Protein AF-A0A4P7LJE9-F1 (afdb_monomer_lite)

Secondary structure (DSSP, 8-state):
-PPPPPPPPPPHHHHHHHHHHHHHHH-SSEEEEEEES---TT-----EEEEE-SHHHHHHHHHHHHHHSPTT--EEEEEEEEPP-S--EEEEEEEETTTEEEEEEEESS-HHHHGGG-EEEESS--HHHHHHHHHHHHHT--SSSTT---HHHHHHHHHHHHHHHHHHHHHHHHHTTS---------SS-------------

InterPro domains:
  IPR013815 ATP-grasp fold, subdomain 1 [G3DSA:3.30.1490.20] (18-82)

pLDDT: mean 77.59, std 20.76, range [30.38, 96.81]

Radius of gyration: 21.97 Å; chains: 1; bounding box: 71×52×49 Å

Sequence (202 aa):
MTPTPPLAGMRPKAIHEMATLIAHALGAPALLKLLSTVDTFELPVRRTLVHLHGEVQLREQLGDVFNNMPAGTKINGIVGSRLPTEHGRLLGTMLIPCLGPVVMLGEGRDIDSQIASIALHPCPIDGDAAMRLARSALDGSTAGPPGTVTPGDLEAMSDTLTALSRLAAVEAGLASKVPSIRFGTGNLFPKLESTSHADRDA

Organism: NCBI:txid96344

Structure (mmCIF, N/CA/C/O backbone):
data_AF-A0A4P7LJE9-F1
#
_entry.id   AF-A0A4P7LJE9-F1
#
loop_
_atom_site.group_PDB
_atom_site.id
_atom_site.type_symbol
_atom_site.label_atom_id
_atom_site.label_alt_id
_atom_site.label_comp_id
_atom_site.label_asym_id
_atom_site.label_entity_id
_atom_site.label_seq_id
_atom_site.pdbx_PDB_ins_code
_atom_site.Cartn_x
_atom_site.Cartn_y
_atom_site.Cartn_z
_atom_site.occupancy
_atom_site.B_iso_or_equiv
_atom_site.auth_seq_id
_atom_site.auth_comp_id
_atom_site.auth_asym_id
_atom_site.auth_atom_id
_atom_site.pdbx_PDB_model_num
ATOM 1 N N . MET A 1 1 ? -27.423 25.136 -9.358 1.00 43.00 1 MET A N 1
ATOM 2 C CA . MET A 1 1 ? -26.681 24.112 -8.595 1.00 43.00 1 MET A CA 1
ATOM 3 C C . MET A 1 1 ? -27.348 23.977 -7.245 1.00 43.00 1 MET A C 1
ATOM 5 O O . MET A 1 1 ? -27.314 24.920 -6.468 1.00 43.00 1 MET A O 1
ATOM 9 N N . THR A 1 2 ? -28.032 22.867 -6.997 1.00 31.48 2 THR A N 1
ATOM 10 C CA . THR A 1 2 ? -28.489 22.514 -5.650 1.00 31.48 2 THR A CA 1
ATOM 11 C C . THR A 1 2 ? -27.253 22.207 -4.801 1.00 31.48 2 THR A C 1
ATOM 13 O O . THR A 1 2 ? -26.388 21.468 -5.275 1.00 31.48 2 THR A O 1
ATOM 16 N N . PRO A 1 3 ? -27.104 22.786 -3.597 1.00 34.91 3 PRO A N 1
ATOM 17 C CA . PRO A 1 3 ? -25.997 22.435 -2.722 1.00 34.91 3 PRO A CA 1
ATOM 18 C C . PRO A 1 3 ? -26.111 20.947 -2.395 1.00 34.91 3 PRO A C 1
ATOM 20 O O . PRO A 1 3 ? -27.122 20.503 -1.851 1.00 34.91 3 PRO A O 1
ATOM 23 N N . THR A 1 4 ? -25.095 20.170 -2.770 1.00 32.06 4 THR A N 1
ATOM 24 C CA . THR A 1 4 ? -24.989 18.773 -2.356 1.00 32.06 4 THR A CA 1
ATOM 25 C C . THR A 1 4 ? -25.029 18.760 -0.829 1.00 32.06 4 THR A C 1
ATOM 27 O O . THR A 1 4 ? -24.195 19.432 -0.210 1.00 32.06 4 THR A O 1
ATOM 30 N N . PRO A 1 5 ? -25.996 18.071 -0.196 1.00 35.06 5 PRO A N 1
ATOM 31 C CA . PRO A 1 5 ? -26.043 18.005 1.253 1.00 35.06 5 PRO A CA 1
ATOM 32 C C . PRO A 1 5 ? -24.705 17.443 1.746 1.00 35.06 5 PRO A C 1
ATOM 34 O O . PRO A 1 5 ? -24.160 16.526 1.122 1.00 35.06 5 PRO A O 1
ATOM 37 N N . PRO A 1 6 ? -24.133 17.999 2.824 1.00 43.47 6 PRO A N 1
ATOM 38 C CA . PRO A 1 6 ? -22.857 17.526 3.324 1.00 43.47 6 PRO A CA 1
ATOM 39 C C . PRO A 1 6 ? -22.977 16.033 3.632 1.00 43.47 6 PRO A C 1
ATOM 41 O O . PRO A 1 6 ? -23.823 15.646 4.437 1.00 43.47 6 PRO A O 1
ATOM 44 N N . LEU A 1 7 ? -22.122 15.204 3.021 1.00 49.78 7 LEU A N 1
ATOM 45 C CA . LEU A 1 7 ? -21.999 13.796 3.396 1.00 49.78 7 LEU A CA 1
ATOM 46 C C . LEU A 1 7 ? -21.799 13.743 4.920 1.00 49.78 7 LEU A C 1
ATOM 48 O O . LEU A 1 7 ? -20.922 14.423 5.480 1.00 49.78 7 LEU A O 1
ATOM 52 N N . ALA A 1 8 ? -22.703 13.049 5.607 1.00 72.69 8 ALA A N 1
ATOM 53 C CA . ALA A 1 8 ? -22.650 12.909 7.051 1.00 72.69 8 ALA A CA 1
ATOM 54 C C . ALA A 1 8 ? -21.519 11.931 7.380 1.00 72.69 8 ALA A C 1
ATOM 56 O O . ALA A 1 8 ? -21.566 10.773 6.974 1.00 72.69 8 ALA A O 1
ATOM 57 N N . GLY A 1 9 ? -20.489 12.409 8.082 1.00 80.38 9 GLY A N 1
ATOM 58 C CA . GLY A 1 9 ? -19.427 11.536 8.576 1.00 80.38 9 GLY A CA 1
ATOM 59 C C . GLY A 1 9 ? -19.979 10.502 9.562 1.00 80.38 9 GLY A C 1
ATOM 60 O O . GLY A 1 9 ? -21.023 10.706 10.189 1.00 80.38 9 GLY A O 1
ATOM 61 N N . MET A 1 10 ? -19.267 9.390 9.718 1.00 87.75 10 MET A N 1
ATOM 62 C CA . MET A 1 10 ? -19.577 8.365 10.707 1.00 87.75 10 MET A CA 1
ATOM 63 C C . MET A 1 10 ? -19.484 8.936 12.129 1.00 87.75 10 MET A C 1
ATOM 65 O O . MET A 1 10 ? -18.581 9.703 12.462 1.00 87.75 10 MET A O 1
ATOM 69 N N . ARG A 1 11 ? -20.411 8.522 12.998 1.00 91.12 11 ARG A N 1
ATOM 70 C CA . ARG A 1 11 ? -20.376 8.857 14.432 1.00 91.12 11 ARG A CA 1
ATOM 71 C C . ARG A 1 11 ? -19.292 8.031 15.147 1.00 91.12 11 ARG A C 1
ATOM 73 O O . ARG A 1 11 ? -19.122 6.872 14.771 1.00 91.12 11 ARG A O 1
ATOM 80 N N . PRO A 1 12 ? -18.651 8.528 16.227 1.00 89.56 12 PRO A N 1
ATOM 81 C CA . PRO A 1 12 ? -17.588 7.803 16.940 1.00 89.56 12 PRO A CA 1
ATOM 82 C C . PRO A 1 12 ? -17.944 6.363 17.330 1.00 89.56 12 PRO A C 1
ATOM 84 O O . PRO A 1 12 ? -17.154 5.450 17.113 1.00 89.56 12 PRO A O 1
ATOM 87 N N . LYS A 1 13 ? -19.173 6.131 17.813 1.00 91.88 13 LYS A N 1
ATOM 88 C CA . LYS A 1 13 ? -19.669 4.783 18.130 1.00 91.88 13 LYS A CA 1
ATOM 89 C C . LYS A 1 13 ? -19.685 3.856 16.905 1.00 91.88 13 LYS A C 1
ATOM 91 O O . LYS A 1 13 ? -19.208 2.734 16.991 1.00 91.88 13 LYS A O 1
ATOM 96 N N . ALA A 1 14 ? -20.174 4.347 15.764 1.00 93.56 14 ALA A N 1
ATOM 97 C CA . ALA A 1 14 ? -20.219 3.574 14.523 1.00 93.56 14 ALA A CA 1
ATOM 98 C C . ALA A 1 14 ? -18.811 3.294 13.972 1.00 93.56 14 ALA A C 1
ATOM 100 O O . ALA A 1 14 ? -18.571 2.231 13.409 1.00 93.56 14 ALA A O 1
ATOM 101 N N . ILE A 1 15 ? -17.870 4.230 14.151 1.00 93.31 15 ILE A N 1
ATOM 102 C CA . ILE A 1 15 ? -16.457 4.023 13.799 1.00 93.31 15 ILE A CA 1
ATOM 103 C C . ILE A 1 15 ? -15.872 2.901 14.658 1.00 93.31 15 ILE A C 1
ATOM 105 O O . ILE A 1 15 ? -15.236 2.003 14.121 1.00 93.31 15 ILE A O 1
ATOM 109 N N . HIS A 1 16 ? -16.116 2.922 15.971 1.00 94.38 16 HIS A N 1
ATOM 110 C CA . HIS A 1 16 ? -15.633 1.883 16.877 1.00 94.38 16 HIS A CA 1
ATOM 111 C C . HIS A 1 16 ? -16.195 0.500 16.517 1.00 94.38 16 HIS A C 1
ATOM 113 O O . HIS A 1 16 ? -15.427 -0.439 16.345 1.00 94.38 16 HIS A O 1
ATOM 119 N N . GLU A 1 17 ? -17.512 0.385 16.319 1.00 95.19 17 GLU A N 1
ATOM 120 C CA . GLU A 1 17 ? -18.170 -0.870 15.918 1.00 95.19 17 GLU A CA 1
ATOM 121 C C . GLU A 1 17 ? -17.606 -1.418 14.598 1.00 95.19 17 GLU A C 1
ATOM 123 O O . GLU A 1 17 ? -17.251 -2.594 14.510 1.00 95.19 17 GLU A O 1
ATOM 128 N N . MET A 1 18 ? -17.461 -0.554 13.587 1.00 95.62 18 MET A N 1
ATOM 129 C CA . MET A 1 18 ? -16.903 -0.930 12.288 1.00 95.62 18 MET A CA 1
ATOM 130 C C . MET A 1 18 ? -15.433 -1.352 12.401 1.00 95.62 18 MET A C 1
ATOM 132 O O . MET A 1 18 ? -15.025 -2.347 11.806 1.00 95.62 18 MET A O 1
ATOM 136 N N . ALA A 1 19 ? -14.632 -0.623 13.178 1.00 95.50 19 ALA A N 1
ATOM 137 C CA . ALA A 1 19 ? -13.224 -0.935 13.374 1.00 95.50 19 ALA A CA 1
ATOM 138 C C . ALA A 1 19 ? -13.037 -2.286 14.076 1.00 95.50 19 ALA A C 1
ATOM 140 O O . ALA A 1 19 ? -12.196 -3.075 13.652 1.00 95.50 19 ALA A O 1
ATOM 141 N N . THR A 1 20 ? -13.846 -2.576 15.099 1.00 96.06 20 THR A N 1
ATOM 142 C CA . THR A 1 20 ? -13.826 -3.863 15.806 1.00 96.06 20 THR A CA 1
ATOM 143 C C . THR A 1 20 ? -14.211 -5.003 14.872 1.00 96.06 20 THR A C 1
ATOM 145 O O . THR A 1 20 ? -13.519 -6.020 14.839 1.00 96.06 20 THR A O 1
ATOM 148 N N . LEU A 1 21 ? -15.259 -4.819 14.059 1.00 96.81 21 LEU A N 1
ATOM 149 C CA . LEU A 1 21 ? -15.682 -5.811 13.070 1.00 96.81 21 LEU A CA 1
ATOM 150 C C . LEU A 1 21 ? -14.563 -6.119 12.065 1.00 96.81 21 LEU A C 1
ATOM 152 O O . LEU A 1 21 ? -14.246 -7.286 11.837 1.00 96.81 21 LEU A O 1
ATOM 156 N N . ILE A 1 22 ? -13.939 -5.083 11.494 1.00 94.62 22 ILE A N 1
ATOM 157 C CA . ILE A 1 22 ? -12.852 -5.240 10.520 1.00 94.62 22 ILE A CA 1
ATOM 158 C C . ILE A 1 22 ? -11.626 -5.891 11.178 1.00 94.62 22 ILE A C 1
ATOM 160 O O . ILE A 1 22 ? -11.075 -6.840 10.627 1.00 94.62 22 ILE A O 1
ATOM 164 N N . ALA A 1 23 ? -11.209 -5.431 12.362 1.00 94.50 23 ALA A N 1
ATOM 165 C CA . ALA A 1 23 ? -10.056 -5.991 13.069 1.00 94.50 23 ALA A CA 1
ATOM 166 C C . ALA A 1 23 ? -10.260 -7.473 13.418 1.00 94.50 23 ALA A C 1
ATOM 168 O O . ALA A 1 23 ? -9.355 -8.283 13.220 1.00 94.50 23 ALA A O 1
ATOM 169 N N . HIS A 1 24 ? -11.459 -7.844 13.874 1.00 95.62 24 HIS A N 1
ATOM 170 C CA . HIS A 1 24 ? -11.798 -9.234 14.158 1.00 95.62 24 HIS A CA 1
ATOM 171 C C . HIS A 1 24 ? -11.775 -10.095 12.889 1.00 95.62 24 HIS A C 1
ATOM 173 O O . HIS A 1 24 ? -11.219 -11.190 12.899 1.00 95.62 24 HIS A O 1
ATOM 179 N N . ALA A 1 25 ? -12.333 -9.594 11.782 1.00 96.31 25 ALA A N 1
ATOM 180 C CA . ALA A 1 25 ? -12.339 -10.309 10.507 1.00 96.31 25 ALA A CA 1
ATOM 181 C C . ALA A 1 25 ? -10.925 -10.528 9.937 1.00 96.31 25 ALA A C 1
ATOM 183 O O . ALA A 1 25 ? -10.655 -11.562 9.330 1.00 96.31 25 ALA A O 1
ATOM 184 N N . LEU A 1 26 ? -10.013 -9.573 10.139 1.00 95.12 26 LEU A N 1
ATOM 185 C CA . LEU A 1 26 ? -8.629 -9.670 9.668 1.00 95.12 26 LEU A CA 1
ATOM 186 C C . LEU A 1 26 ? -7.766 -10.581 10.549 1.00 95.12 26 LEU A C 1
ATOM 188 O O . LEU A 1 26 ? -6.880 -11.266 10.028 1.00 95.12 26 LEU A O 1
ATOM 192 N N . GLY A 1 27 ? -8.029 -10.615 11.857 1.00 94.38 27 GLY A N 1
ATOM 193 C CA . GLY A 1 27 ? -7.156 -11.235 12.851 1.00 94.38 27 GLY A CA 1
ATOM 194 C C . GLY A 1 27 ? -5.954 -10.351 13.213 1.00 94.38 27 GLY A C 1
ATOM 195 O O . GLY A 1 27 ? -5.644 -9.372 12.536 1.00 94.38 27 GLY A O 1
ATOM 196 N N . ALA A 1 28 ? -5.275 -10.695 14.307 1.00 91.12 28 ALA A N 1
ATOM 197 C CA . ALA A 1 28 ? -4.131 -9.944 14.822 1.00 91.12 28 ALA A CA 1
ATOM 198 C C . ALA A 1 28 ? -2.786 -10.402 14.207 1.00 91.12 28 ALA A C 1
ATOM 200 O O . ALA A 1 28 ? -2.609 -11.604 13.998 1.00 91.12 28 ALA A O 1
ATOM 201 N N . PRO A 1 29 ? -1.802 -9.496 14.013 1.00 93.56 29 PRO A N 1
ATOM 202 C CA . PRO A 1 29 ? -1.925 -8.040 14.109 1.00 93.56 29 PRO A CA 1
ATOM 203 C C . PRO A 1 29 ? -2.628 -7.432 12.885 1.00 93.56 29 PRO A C 1
ATOM 205 O O . PRO A 1 29 ? -2.312 -7.766 11.743 1.00 93.56 29 PRO A O 1
ATOM 208 N N . ALA A 1 30 ? -3.537 -6.485 13.121 1.00 93.94 30 ALA A N 1
ATOM 209 C CA . ALA A 1 30 ? -4.212 -5.735 12.060 1.00 93.94 30 ALA A CA 1
ATOM 210 C C . ALA A 1 30 ? -3.664 -4.304 11.911 1.00 93.94 30 ALA A C 1
ATOM 212 O O . ALA A 1 30 ? -3.092 -3.718 12.837 1.00 93.94 30 ALA A O 1
ATOM 213 N N . LEU A 1 31 ? -3.885 -3.738 10.727 1.00 93.75 31 LEU A N 1
ATOM 214 C CA . LEU A 1 31 ? -3.699 -2.334 10.383 1.00 93.75 31 LEU A CA 1
ATOM 215 C C . LEU A 1 31 ? -5.040 -1.777 9.910 1.00 93.75 31 LEU A C 1
ATOM 217 O O . LEU A 1 31 ? -5.660 -2.356 9.019 1.00 93.75 31 LEU A O 1
ATOM 221 N N . LEU A 1 32 ? -5.469 -0.643 10.464 1.00 94.06 32 LEU A N 1
ATOM 222 C CA . LEU A 1 32 ? -6.670 0.076 10.035 1.00 94.06 32 LEU A CA 1
ATOM 223 C C . LEU A 1 32 ? -6.316 1.509 9.636 1.00 94.06 32 LEU A C 1
ATOM 225 O O . LEU A 1 32 ? -5.559 2.184 10.327 1.00 94.06 32 LEU A O 1
ATOM 229 N N . LYS A 1 33 ? -6.904 2.009 8.550 1.00 94.00 33 LYS A N 1
ATOM 230 C CA . LYS A 1 33 ? -6.797 3.405 8.118 1.00 94.00 33 LYS A CA 1
ATOM 231 C C . LYS A 1 33 ? -8.181 4.040 8.091 1.00 94.00 33 LYS A C 1
ATOM 233 O O . LYS A 1 33 ? -9.087 3.550 7.416 1.00 94.00 33 LYS A O 1
ATOM 238 N N . LEU A 1 34 ? -8.332 5.147 8.813 1.00 91.94 34 LEU A N 1
ATOM 239 C CA . LEU A 1 34 ? -9.545 5.957 8.782 1.00 91.94 34 LEU A CA 1
ATOM 240 C C . LEU A 1 34 ? -9.542 6.837 7.531 1.00 91.94 34 LEU A C 1
ATOM 242 O O . LEU A 1 34 ? -8.599 7.593 7.286 1.00 91.94 34 LEU A O 1
ATOM 246 N N . LEU A 1 35 ? -10.613 6.753 6.752 1.00 90.00 35 LEU A N 1
ATOM 247 C CA . LEU A 1 35 ? -10.809 7.556 5.552 1.00 90.00 35 LEU A CA 1
ATOM 248 C C . LEU A 1 35 ? -11.533 8.848 5.923 1.00 90.00 35 LEU A C 1
ATOM 250 O O . LEU A 1 35 ? -12.595 8.806 6.537 1.00 90.00 35 LEU A O 1
ATOM 254 N N . SER A 1 36 ? -10.986 9.994 5.536 1.00 86.56 36 SER A N 1
ATOM 255 C CA . SER A 1 36 ? -11.574 11.321 5.752 1.00 86.56 36 SER A CA 1
ATOM 256 C C . SER A 1 36 ? -11.452 12.131 4.469 1.00 86.56 36 SER A C 1
ATOM 258 O O . SER A 1 36 ? -10.508 11.930 3.717 1.00 86.56 36 SER A O 1
ATOM 260 N N . THR A 1 37 ? -12.394 13.041 4.219 1.00 76.25 37 THR A N 1
ATOM 261 C CA . THR A 1 37 ? -12.373 13.962 3.062 1.00 76.25 37 THR A CA 1
ATOM 262 C C . THR A 1 37 ? -11.354 15.093 3.194 1.00 76.25 37 THR A C 1
ATOM 264 O O . THR A 1 37 ? -11.225 15.904 2.284 1.00 76.25 37 THR A O 1
ATOM 267 N N . VAL A 1 38 ? -10.685 15.219 4.341 1.00 71.94 38 VAL A N 1
ATOM 268 C CA . VAL A 1 38 ? -9.661 16.248 4.545 1.00 71.94 38 VAL A CA 1
ATOM 269 C C . VAL A 1 38 ? -8.310 15.660 4.144 1.00 71.94 38 VAL A C 1
ATOM 271 O O . VAL A 1 38 ? -7.670 14.999 4.963 1.00 71.94 38 VAL A O 1
ATOM 274 N N . ASP A 1 39 ? -7.899 15.892 2.897 1.00 56.06 39 ASP A N 1
ATOM 275 C CA . ASP A 1 39 ? -6.669 15.356 2.282 1.00 56.06 39 ASP A CA 1
ATOM 276 C C . ASP A 1 39 ? -5.375 16.073 2.706 1.00 56.06 39 ASP A C 1
ATOM 278 O O . ASP A 1 39 ? -4.316 15.864 2.116 1.00 56.06 39 ASP A O 1
ATOM 282 N N . THR A 1 40 ? -5.407 16.925 3.731 1.00 54.00 40 THR A N 1
ATOM 283 C CA . THR A 1 40 ? -4.205 17.671 4.100 1.00 54.00 40 THR A CA 1
ATOM 284 C C . THR A 1 40 ? -3.192 16.767 4.806 1.00 54.00 40 THR A C 1
ATOM 286 O O . THR A 1 40 ? -3.346 16.403 5.973 1.00 54.00 40 THR A O 1
ATOM 289 N N . PHE A 1 41 ? -2.108 16.466 4.081 1.00 50.44 41 PHE A N 1
ATOM 290 C CA . PHE A 1 41 ? -0.827 15.938 4.578 1.00 50.44 41 PHE A CA 1
ATOM 291 C C . PHE A 1 41 ? -0.228 16.774 5.730 1.00 50.44 41 PHE A C 1
ATOM 293 O O . PHE A 1 41 ? 0.722 16.351 6.376 1.00 50.44 41 PHE A O 1
ATOM 300 N N . GLU A 1 42 ? -0.788 17.954 5.998 1.00 46.97 42 GLU A N 1
ATOM 301 C CA . GLU A 1 42 ? -0.314 18.929 6.981 1.00 46.97 42 GLU A CA 1
ATOM 302 C C . GLU A 1 42 ? -0.757 18.638 8.421 1.00 46.97 42 GLU A C 1
ATOM 304 O O . GLU A 1 42 ? -0.287 19.288 9.353 1.00 46.97 42 GLU A O 1
ATOM 309 N N . LEU A 1 43 ? -1.672 17.687 8.639 1.00 49.38 43 LEU A N 1
ATOM 310 C CA . LEU A 1 43 ? -2.164 17.392 9.982 1.00 49.38 43 LEU A CA 1
ATOM 311 C C . LEU A 1 43 ? -1.435 16.180 10.582 1.00 49.38 43 LEU A C 1
ATOM 313 O O . LEU A 1 43 ? -1.572 15.078 10.047 1.00 49.38 43 LEU A O 1
ATOM 317 N N . PRO A 1 44 ? -0.776 16.317 11.751 1.00 57.09 44 PRO A N 1
ATOM 318 C CA . PRO A 1 44 ? -0.078 15.226 12.445 1.00 57.09 44 PRO A CA 1
ATOM 319 C C . PRO A 1 44 ? -1.037 14.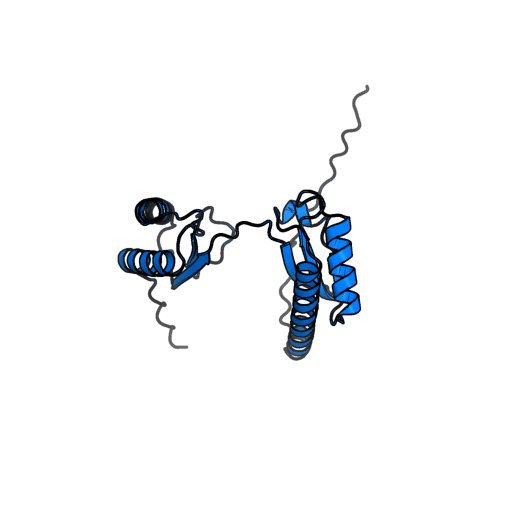195 13.073 1.00 57.09 44 PRO A C 1
ATOM 321 O O . PRO A 1 44 ? -0.681 13.464 13.996 1.00 57.09 44 PRO A O 1
ATOM 324 N N . VAL A 1 45 ? -2.286 14.125 12.606 1.00 63.00 45 VAL A N 1
ATOM 325 C CA . VAL A 1 45 ? -3.263 13.167 13.113 1.00 63.00 45 VAL A CA 1
ATOM 326 C C . VAL A 1 45 ? -2.941 11.810 12.518 1.00 63.00 45 VAL A C 1
ATOM 328 O O . VAL A 1 45 ? -3.139 11.564 11.327 1.00 63.00 45 VAL A O 1
ATOM 331 N N . ARG A 1 46 ? -2.494 10.898 13.375 1.00 75.81 46 ARG A N 1
ATOM 332 C CA . ARG A 1 46 ? -2.257 9.499 13.034 1.00 75.81 46 ARG A CA 1
ATOM 333 C C . ARG A 1 46 ? -3.573 8.811 12.654 1.00 75.81 46 ARG A C 1
ATOM 335 O O . ARG A 1 46 ? -4.223 8.198 13.482 1.00 75.81 46 ARG A O 1
ATOM 342 N N . ARG A 1 47 ? -3.981 8.878 11.384 1.00 84.62 47 ARG A N 1
ATOM 343 C CA . ARG A 1 47 ? -5.196 8.199 10.875 1.00 84.62 47 ARG A CA 1
ATOM 344 C C . ARG A 1 47 ? -4.984 6.715 10.565 1.00 84.62 47 ARG A C 1
ATOM 346 O O . ARG A 1 47 ? -5.922 6.043 10.136 1.00 84.62 47 ARG A O 1
ATOM 353 N N . THR A 1 48 ? -3.767 6.221 10.773 1.00 89.38 48 THR A N 1
ATOM 354 C CA . THR A 1 48 ? -3.388 4.823 10.577 1.00 89.38 48 THR A CA 1
ATOM 355 C C . THR A 1 48 ? -3.094 4.187 11.930 1.00 89.38 48 THR A C 1
ATOM 357 O O . THR A 1 48 ? -2.107 4.518 12.591 1.00 89.38 48 THR A O 1
ATOM 360 N N . LEU A 1 49 ? -3.963 3.263 12.317 1.00 92.19 49 LEU A N 1
ATOM 361 C CA . LEU A 1 49 ? -3.832 2.421 13.488 1.00 92.19 49 LEU A CA 1
ATOM 362 C C . LEU A 1 49 ? -3.054 1.172 13.078 1.00 92.19 49 LEU A C 1
ATOM 364 O O . LEU A 1 49 ? -3.413 0.504 12.108 1.00 92.19 49 LEU A O 1
ATOM 368 N N . VAL A 1 50 ? -1.978 0.864 13.788 1.00 91.81 50 VAL A N 1
ATOM 369 C CA . VAL A 1 50 ? -1.063 -0.239 13.447 1.00 91.81 50 VAL A CA 1
ATOM 370 C C . VAL A 1 50 ? -0.825 -1.122 14.659 1.00 91.81 50 VAL A C 1
ATOM 372 O O . VAL A 1 50 ? -1.061 -0.701 15.793 1.00 91.81 50 VAL A O 1
ATOM 375 N N . HIS A 1 51 ? -0.333 -2.337 14.409 1.00 92.81 51 HIS A N 1
ATOM 376 C CA . HIS A 1 51 ? -0.062 -3.339 15.439 1.00 92.81 51 HIS A CA 1
ATOM 377 C C . HIS A 1 51 ? -1.283 -3.642 16.309 1.00 92.81 51 HIS A C 1
ATOM 379 O O . HIS A 1 51 ? -1.135 -3.759 17.513 1.00 92.81 51 HIS A O 1
ATOM 385 N N . LEU A 1 52 ? -2.487 -3.736 15.738 1.00 94.75 52 LEU A N 1
ATOM 386 C CA . LEU A 1 52 ? -3.701 -3.996 16.515 1.00 94.75 52 LEU A CA 1
ATOM 387 C C . LEU A 1 52 ? -3.791 -5.478 16.892 1.00 94.75 52 LEU A C 1
ATOM 389 O O . LEU A 1 52 ? -4.136 -6.315 16.057 1.00 94.75 52 LEU A O 1
ATOM 393 N N . HIS A 1 53 ? -3.490 -5.790 18.151 1.00 95.25 53 HIS A N 1
ATOM 394 C CA . HIS A 1 53 ? -3.519 -7.149 18.699 1.00 95.25 53 HIS A CA 1
ATOM 395 C C . HIS A 1 53 ? -4.859 -7.537 19.341 1.00 95.25 53 HIS A C 1
ATOM 397 O O . HIS A 1 53 ? -5.068 -8.702 19.670 1.00 95.25 53 HIS A O 1
ATOM 403 N N . GLY A 1 54 ? -5.776 -6.585 19.515 1.00 94.19 54 GLY A N 1
ATOM 404 C CA . GLY A 1 54 ? -7.086 -6.837 20.104 1.00 94.19 54 GLY A CA 1
ATOM 405 C C . GLY A 1 54 ? -7.881 -5.562 20.370 1.00 94.19 54 GLY A C 1
ATOM 406 O O . GLY A 1 54 ? -7.453 -4.452 20.049 1.00 94.19 54 GLY A O 1
ATOM 407 N N . GLU A 1 55 ? -9.051 -5.731 20.983 1.00 95.19 55 GLU A N 1
ATOM 408 C CA . GLU A 1 55 ? -10.027 -4.653 21.183 1.00 95.19 55 GLU A CA 1
ATOM 409 C C . GLU A 1 55 ? -9.527 -3.540 22.120 1.00 95.19 55 GLU A C 1
ATOM 411 O O . GLU A 1 55 ? -9.825 -2.369 21.893 1.00 95.19 55 GLU A O 1
ATOM 416 N N . VAL A 1 56 ? -8.740 -3.879 23.148 1.00 96.12 56 VAL A N 1
ATOM 417 C CA . VAL A 1 56 ? -8.191 -2.897 24.105 1.00 96.12 56 VAL A CA 1
ATOM 418 C C . VAL A 1 56 ? -7.320 -1.872 23.382 1.00 96.12 56 VAL A C 1
ATOM 420 O O . VAL A 1 56 ? -7.589 -0.676 23.442 1.00 96.12 56 VAL A O 1
ATOM 423 N N . GLN A 1 57 ? -6.347 -2.351 22.610 1.00 95.75 57 GLN A N 1
ATOM 424 C CA . GLN A 1 57 ? -5.423 -1.498 21.869 1.00 95.75 57 GLN A CA 1
ATOM 425 C C . GLN A 1 57 ? -6.120 -0.711 20.753 1.00 95.75 57 GLN A C 1
ATOM 427 O O . GLN A 1 57 ? -5.766 0.434 20.476 1.00 95.75 57 GLN A O 1
ATOM 432 N N . LEU A 1 58 ? -7.139 -1.305 20.121 1.00 95.56 58 LEU A N 1
ATOM 433 C CA . LEU A 1 58 ? -7.988 -0.595 19.170 1.00 95.56 58 LEU A CA 1
ATOM 434 C C . LEU A 1 58 ? -8.707 0.582 19.840 1.00 95.56 58 LEU A C 1
ATOM 436 O O . LEU A 1 58 ? -8.747 1.677 19.281 1.00 95.56 58 LEU A O 1
ATOM 440 N N . ARG A 1 59 ? -9.270 0.366 21.033 1.00 96.00 59 ARG A N 1
ATOM 441 C CA . ARG A 1 59 ? -9.968 1.407 21.792 1.00 96.00 59 ARG A CA 1
ATOM 442 C C . ARG A 1 59 ? -9.028 2.540 22.192 1.00 96.00 59 ARG A C 1
ATOM 444 O O . ARG A 1 59 ? -9.408 3.695 22.031 1.00 96.00 59 ARG A O 1
ATOM 451 N N . GLU A 1 60 ? -7.829 2.213 22.664 1.00 95.56 60 GLU A N 1
ATOM 452 C CA . GLU A 1 60 ? -6.793 3.190 23.024 1.00 95.56 60 GLU A CA 1
ATOM 453 C C . GLU A 1 60 ? -6.395 4.044 21.816 1.00 95.56 60 GLU A C 1
ATOM 455 O O . GLU A 1 60 ? -6.561 5.262 21.844 1.00 95.56 60 GLU A O 1
ATOM 460 N N . GLN A 1 61 ? -5.989 3.411 20.710 1.00 95.19 61 GLN A N 1
ATOM 461 C CA . GLN A 1 61 ? -5.567 4.137 19.510 1.00 95.19 61 GLN A CA 1
ATOM 462 C C . GLN A 1 61 ? -6.705 4.964 18.891 1.00 95.19 61 GLN A C 1
ATOM 464 O O . GLN A 1 61 ? -6.468 6.073 18.420 1.00 95.19 61 GLN A O 1
ATOM 469 N N . LEU A 1 62 ? -7.952 4.475 18.899 1.00 93.81 62 LEU A N 1
ATOM 470 C CA . LEU A 1 62 ? -9.102 5.279 18.464 1.00 93.81 62 LEU A CA 1
ATOM 471 C C . LEU A 1 62 ? -9.358 6.469 19.394 1.00 93.81 62 LEU A C 1
ATOM 473 O O . LEU A 1 62 ? -9.691 7.549 18.908 1.00 93.81 62 LEU A O 1
ATOM 477 N N . GLY A 1 63 ? -9.204 6.284 20.707 1.00 93.31 63 GLY A N 1
ATOM 478 C CA . GLY A 1 63 ? -9.293 7.361 21.690 1.00 93.31 63 GLY A CA 1
ATOM 479 C C . GLY A 1 63 ? -8.282 8.466 21.397 1.00 93.31 63 GLY A C 1
ATOM 480 O O . GLY A 1 63 ? -8.667 9.629 21.274 1.00 93.31 63 GLY A O 1
ATOM 481 N N . ASP A 1 64 ? -7.021 8.095 21.174 1.00 91.31 64 ASP A N 1
ATOM 482 C CA . ASP A 1 64 ? -5.959 9.032 20.797 1.00 91.31 64 ASP A CA 1
ATOM 483 C C . ASP A 1 64 ? -6.290 9.771 19.502 1.00 91.31 64 ASP A C 1
ATOM 485 O O . ASP A 1 64 ? -6.131 10.990 19.413 1.00 91.31 64 ASP A O 1
ATOM 489 N N . VAL A 1 65 ? -6.797 9.056 18.496 1.00 90.31 65 VAL A N 1
ATOM 490 C CA . VAL A 1 65 ? -7.209 9.670 17.235 1.00 90.31 65 VAL A CA 1
ATOM 491 C C . VAL A 1 65 ? -8.310 10.698 17.455 1.00 90.31 65 VAL A C 1
ATOM 493 O O . VAL A 1 65 ? -8.179 11.814 16.963 1.00 90.31 65 VAL A O 1
ATOM 496 N N . PHE A 1 66 ? -9.371 10.368 18.192 1.00 89.94 66 PHE A N 1
ATOM 497 C CA . PHE A 1 66 ? -10.478 11.298 18.422 1.00 89.94 66 PHE A CA 1
ATOM 498 C C . PHE A 1 66 ? -10.077 12.506 19.271 1.00 89.94 66 PHE A C 1
ATOM 500 O O . PHE A 1 66 ? -10.546 13.606 18.992 1.00 89.94 66 PHE A O 1
ATOM 507 N N . ASN A 1 67 ? -9.184 12.325 20.244 1.00 89.81 67 ASN A N 1
ATOM 508 C CA . ASN A 1 67 ? -8.695 13.413 21.093 1.00 89.81 67 ASN A CA 1
ATOM 509 C C . ASN A 1 67 ? -7.828 14.421 20.326 1.00 89.81 67 ASN A C 1
ATOM 511 O O . ASN A 1 67 ? -7.830 15.604 20.653 1.00 89.81 67 ASN A O 1
ATOM 515 N N . ASN A 1 68 ? -7.105 13.964 19.300 1.00 85.69 68 ASN A N 1
ATOM 516 C CA . ASN A 1 68 ? -6.204 14.802 18.504 1.00 85.69 68 ASN A CA 1
ATOM 517 C C . ASN A 1 68 ? -6.811 15.252 17.166 1.00 85.69 68 ASN A C 1
ATOM 519 O O . ASN A 1 68 ? -6.172 15.972 16.398 1.00 85.69 68 ASN A O 1
ATOM 523 N N . MET A 1 69 ? -8.030 14.817 16.847 1.00 85.19 69 MET A N 1
ATOM 524 C CA . MET A 1 69 ? -8.677 15.125 15.579 1.00 85.19 69 MET A CA 1
ATOM 525 C C . MET A 1 69 ? -9.187 16.576 15.565 1.00 85.19 69 MET A C 1
ATOM 527 O O . MET A 1 69 ? -9.947 16.957 16.455 1.00 85.19 69 MET A O 1
ATOM 531 N N . PRO A 1 70 ? -8.851 17.386 14.541 1.00 84.81 70 PRO A N 1
ATOM 532 C CA . PRO A 1 70 ? -9.383 18.733 14.410 1.00 84.81 70 PRO A CA 1
ATOM 533 C C . PRO A 1 70 ? -10.906 18.738 14.398 1.00 84.81 70 PRO A C 1
ATOM 535 O O . PRO A 1 70 ? -11.542 17.882 13.767 1.00 84.81 70 PRO A O 1
ATOM 538 N N . ALA A 1 71 ? -11.485 19.742 15.052 1.00 83.06 71 ALA A N 1
ATOM 539 C CA . ALA A 1 71 ? -12.925 19.934 15.085 1.00 83.06 71 ALA A CA 1
ATOM 540 C C . ALA A 1 71 ? -13.509 19.964 13.661 1.00 83.06 71 ALA A C 1
ATOM 542 O O . ALA A 1 71 ? -12.966 20.593 12.755 1.00 83.06 71 ALA A O 1
ATOM 543 N N . GLY A 1 72 ? -14.624 19.259 13.460 1.00 83.50 72 GLY A N 1
ATOM 544 C CA . GLY A 1 72 ? -15.296 19.179 12.160 1.00 83.50 72 GLY A CA 1
ATOM 545 C C . GLY A 1 72 ? -14.687 18.184 11.166 1.00 83.50 72 GLY A C 1
ATOM 546 O O . GLY A 1 72 ? -15.263 17.996 10.093 1.00 83.50 72 GLY A O 1
ATOM 547 N N . THR A 1 73 ? -13.586 17.501 11.504 1.00 84.44 73 THR A N 1
ATOM 548 C CA . THR A 1 73 ? -13.078 16.394 10.679 1.00 84.44 73 THR A CA 1
ATOM 549 C C . THR A 1 73 ? -14.132 15.293 10.580 1.00 84.44 73 THR A C 1
ATOM 551 O O . THR A 1 73 ? -14.689 14.847 11.583 1.00 84.44 73 THR A O 1
ATOM 554 N N . LYS A 1 74 ? -14.396 14.830 9.357 1.00 87.25 74 LYS A N 1
ATOM 555 C CA . LYS A 1 74 ? -15.364 13.766 9.084 1.00 87.25 74 LYS A CA 1
ATOM 556 C C . LYS A 1 74 ? -14.650 12.494 8.666 1.00 87.25 74 LYS A C 1
ATOM 558 O O . LYS A 1 74 ? -13.922 12.497 7.679 1.00 87.25 74 LYS A O 1
ATOM 563 N N . ILE A 1 75 ? -14.901 11.408 9.390 1.00 89.44 75 ILE A N 1
ATOM 564 C CA . ILE A 1 75 ? -14.497 10.068 8.965 1.00 89.44 75 ILE A CA 1
ATOM 565 C C . ILE A 1 75 ? -15.616 9.480 8.108 1.00 89.44 75 ILE A C 1
ATOM 567 O O . ILE A 1 75 ? -16.751 9.371 8.562 1.00 89.44 75 ILE A O 1
ATOM 571 N N . ASN A 1 76 ? -15.302 9.106 6.876 1.00 91.00 76 ASN A N 1
ATOM 572 C CA . ASN A 1 76 ? -16.254 8.567 5.904 1.00 91.00 76 ASN A CA 1
ATOM 573 C C . ASN A 1 76 ? -16.204 7.041 5.814 1.00 91.00 76 ASN A C 1
ATOM 575 O O . ASN A 1 76 ? -17.110 6.432 5.256 1.00 91.00 76 ASN A O 1
ATOM 579 N N . GLY A 1 77 ? -15.147 6.425 6.338 1.00 91.25 77 GLY A N 1
ATOM 580 C CA . GLY A 1 77 ? -14.984 4.983 6.282 1.00 91.25 77 GLY A CA 1
ATOM 581 C C . GLY A 1 77 ? -13.729 4.504 6.987 1.00 91.25 77 GLY A C 1
ATOM 582 O O . GLY A 1 77 ? -12.930 5.291 7.500 1.00 91.25 77 GLY A O 1
ATOM 583 N N . ILE A 1 78 ? -13.570 3.187 6.994 1.00 93.44 78 ILE A N 1
ATOM 584 C CA . ILE A 1 78 ? -12.420 2.490 7.558 1.00 93.44 78 ILE A CA 1
ATOM 585 C C . ILE A 1 78 ? -12.023 1.420 6.555 1.00 93.44 78 ILE A C 1
ATOM 587 O O . ILE A 1 78 ? -12.874 0.664 6.090 1.00 93.44 78 ILE A O 1
ATOM 591 N N . VAL A 1 79 ? -10.739 1.357 6.233 1.00 93.81 79 VAL A N 1
ATOM 592 C CA . VAL A 1 79 ? -10.158 0.239 5.485 1.00 93.81 79 VAL A CA 1
ATOM 593 C C . VAL A 1 79 ? -9.159 -0.470 6.373 1.00 93.81 79 VAL A C 1
ATOM 595 O O . VAL A 1 79 ? -8.527 0.157 7.224 1.00 93.81 79 VAL A O 1
ATOM 598 N N . GLY A 1 80 ? -9.030 -1.777 6.196 1.00 93.06 80 GLY A N 1
ATOM 599 C CA . GLY A 1 80 ? -8.145 -2.586 7.012 1.00 93.06 80 GLY A CA 1
ATOM 600 C C . GLY A 1 80 ? -7.404 -3.631 6.202 1.00 93.06 80 GLY A C 1
ATOM 601 O O . GLY A 1 80 ? -7.859 -4.060 5.147 1.00 93.06 80 GLY A O 1
ATOM 602 N N . SER A 1 81 ? -6.258 -4.039 6.728 1.00 93.31 81 SER A N 1
ATOM 603 C CA . SER A 1 81 ? -5.462 -5.157 6.229 1.00 93.31 81 SER A CA 1
ATOM 604 C C . SER A 1 81 ? -4.783 -5.856 7.402 1.00 93.31 81 SER A C 1
ATOM 606 O O . SER A 1 81 ? -4.674 -5.290 8.494 1.00 93.31 81 SER A O 1
ATOM 608 N N . ARG A 1 82 ? -4.319 -7.090 7.199 1.00 91.75 82 ARG A N 1
ATOM 609 C CA . ARG A 1 82 ? -3.344 -7.666 8.129 1.00 91.75 82 ARG A CA 1
ATOM 610 C C . ARG A 1 82 ? -2.084 -6.819 8.087 1.00 91.75 82 ARG A C 1
ATOM 612 O O . ARG A 1 82 ? -1.703 -6.341 7.020 1.00 91.75 82 ARG A O 1
ATOM 619 N N . LEU A 1 83 ? -1.456 -6.631 9.241 1.00 85.75 83 LEU A N 1
ATOM 620 C CA . LEU A 1 83 ? -0.181 -5.940 9.282 1.00 85.75 83 LEU A CA 1
ATOM 621 C C . LEU A 1 83 ? 0.842 -6.781 8.495 1.00 85.75 83 LEU A C 1
ATOM 623 O O . LEU A 1 83 ? 1.024 -7.955 8.832 1.00 85.75 83 LEU A O 1
ATOM 627 N N . PRO A 1 84 ? 1.485 -6.223 7.456 1.00 79.94 84 PRO A N 1
ATOM 628 C CA . PRO A 1 84 ? 2.513 -6.946 6.725 1.00 79.94 84 PRO A CA 1
ATOM 629 C C . PRO A 1 84 ? 3.677 -7.274 7.664 1.00 79.94 84 PRO A C 1
ATOM 631 O O . PRO A 1 84 ? 4.121 -6.433 8.444 1.00 79.94 84 PRO A O 1
ATOM 634 N N . THR A 1 85 ? 4.153 -8.514 7.599 1.00 71.25 85 THR A N 1
ATOM 635 C CA . THR A 1 85 ? 5.298 -9.006 8.382 1.00 71.25 85 THR A CA 1
ATOM 636 C C . THR A 1 85 ? 6.634 -8.753 7.691 1.00 71.25 85 THR A C 1
ATOM 638 O O . THR A 1 85 ? 7.686 -8.961 8.289 1.00 71.25 85 THR A O 1
ATOM 641 N N . GLU A 1 86 ? 6.595 -8.322 6.434 1.00 70.12 86 GLU A N 1
ATOM 642 C CA . GLU A 1 86 ? 7.7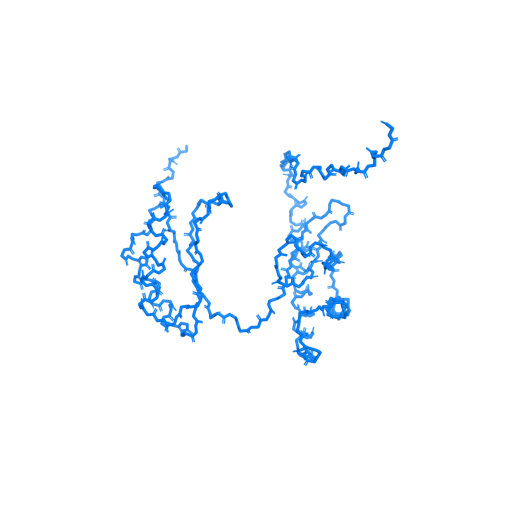53 -8.222 5.556 1.00 70.12 86 GLU A CA 1
ATOM 643 C C . GLU A 1 86 ? 8.023 -6.780 5.136 1.00 70.12 86 GLU A C 1
ATOM 645 O O . GLU A 1 86 ? 7.158 -5.902 5.206 1.00 70.12 86 GLU A O 1
ATOM 650 N N . HIS A 1 87 ? 9.255 -6.540 4.695 1.00 68.88 87 HIS A N 1
ATOM 651 C CA . HIS A 1 87 ? 9.673 -5.242 4.190 1.00 68.88 87 HIS A CA 1
ATOM 652 C C . HIS A 1 87 ? 8.909 -4.929 2.902 1.00 68.88 87 HIS A C 1
ATOM 654 O O . HIS A 1 87 ? 8.986 -5.669 1.923 1.00 68.88 87 HIS A O 1
ATOM 660 N N . GLY A 1 88 ? 8.178 -3.815 2.903 1.00 73.00 88 GLY A N 1
ATOM 661 C CA . GLY A 1 88 ? 7.466 -3.352 1.720 1.00 73.00 88 GLY A CA 1
ATOM 662 C C . GLY A 1 88 ? 8.422 -2.930 0.604 1.00 73.00 88 GLY A C 1
ATOM 663 O O . GLY A 1 88 ? 9.561 -2.522 0.840 1.00 73.00 88 GLY A O 1
ATOM 664 N N . ARG A 1 89 ? 7.935 -2.982 -0.634 1.00 80.19 89 ARG A N 1
ATOM 665 C CA . ARG A 1 89 ? 8.546 -2.323 -1.793 1.00 80.19 89 ARG A CA 1
ATOM 666 C C . ARG A 1 89 ? 7.653 -1.164 -2.213 1.00 80.19 89 ARG A C 1
ATOM 668 O O . ARG A 1 89 ? 6.431 -1.259 -2.104 1.00 80.19 89 ARG A O 1
ATOM 675 N N . LEU A 1 90 ? 8.255 -0.074 -2.676 1.00 83.12 90 LEU A N 1
ATOM 676 C CA . LEU A 1 90 ? 7.512 1.012 -3.298 1.00 83.12 90 LEU A CA 1
ATOM 677 C C . LEU A 1 90 ? 7.318 0.664 -4.771 1.00 83.12 90 LEU A C 1
ATOM 679 O O . LEU A 1 90 ? 8.290 0.559 -5.512 1.00 83.12 90 LEU A O 1
ATOM 683 N N . LEU A 1 91 ? 6.068 0.495 -5.188 1.00 89.31 91 LEU A N 1
ATOM 684 C CA . LEU A 1 91 ? 5.692 0.384 -6.592 1.00 89.31 91 LEU A CA 1
ATOM 685 C C . LEU A 1 91 ? 4.742 1.527 -6.919 1.00 89.31 91 LEU A C 1
ATOM 687 O O . LEU A 1 91 ? 3.816 1.810 -6.157 1.00 89.31 91 LEU A O 1
ATOM 691 N N . GLY A 1 92 ? 4.955 2.179 -8.053 1.00 91.12 92 GLY A N 1
ATOM 692 C CA . GLY A 1 92 ? 4.120 3.304 -8.446 1.00 91.12 92 GLY A CA 1
ATOM 693 C C . GLY A 1 92 ? 4.270 3.679 -9.906 1.00 91.12 92 GLY A C 1
ATOM 694 O O . GLY A 1 92 ? 5.047 3.086 -10.654 1.00 91.12 92 GLY A O 1
ATOM 695 N N . THR A 1 93 ? 3.522 4.699 -10.306 1.00 93.38 93 THR A N 1
ATOM 696 C CA . THR A 1 93 ? 3.596 5.285 -11.644 1.00 93.38 93 THR A CA 1
ATOM 697 C C . THR A 1 93 ? 3.561 6.792 -11.535 1.00 93.38 93 THR A C 1
ATOM 699 O O . THR A 1 93 ? 2.851 7.333 -10.689 1.00 93.38 93 THR A O 1
ATOM 702 N N . MET A 1 94 ? 4.272 7.474 -12.420 1.00 93.06 94 MET A N 1
ATOM 703 C CA . MET A 1 94 ? 4.220 8.926 -12.531 1.00 93.06 94 MET A CA 1
ATOM 704 C C . MET A 1 94 ? 4.258 9.358 -13.992 1.00 93.06 94 MET A C 1
ATOM 706 O O . MET A 1 94 ? 4.697 8.607 -14.860 1.00 93.06 94 MET A O 1
ATOM 710 N N . LEU A 1 95 ? 3.807 10.580 -14.265 1.00 91.44 95 LEU A N 1
ATOM 711 C CA . LEU A 1 95 ? 3.929 11.192 -15.581 1.00 91.44 95 LEU A CA 1
ATOM 712 C C . LEU A 1 95 ? 5.149 12.115 -15.587 1.00 91.44 95 LEU A C 1
ATOM 714 O O . LEU A 1 95 ? 5.175 13.113 -14.869 1.00 91.44 95 LEU A O 1
ATOM 718 N N . ILE A 1 96 ? 6.147 11.793 -16.404 1.00 90.38 96 ILE A N 1
ATOM 719 C CA . ILE A 1 96 ? 7.328 12.634 -16.603 1.00 90.38 96 ILE A CA 1
ATOM 720 C C . ILE A 1 96 ? 7.153 13.390 -17.927 1.00 90.38 96 ILE A C 1
ATOM 722 O O . ILE A 1 96 ? 7.008 12.740 -18.961 1.00 90.38 96 ILE A O 1
ATOM 726 N N . PRO A 1 97 ? 7.192 14.738 -17.953 1.00 87.88 97 PRO A N 1
ATOM 727 C CA . PRO A 1 97 ? 6.841 15.524 -19.142 1.00 87.88 97 PRO A CA 1
ATOM 728 C C . PRO A 1 97 ? 7.536 15.111 -20.449 1.00 87.88 97 PRO A C 1
ATOM 730 O O . PRO A 1 97 ? 6.916 15.159 -21.505 1.00 87.88 97 PRO A O 1
ATOM 733 N N . CYS A 1 98 ? 8.804 14.696 -20.389 1.00 90.12 98 CYS A N 1
ATOM 734 C CA . CYS A 1 98 ? 9.580 14.285 -21.561 1.00 90.12 98 CYS A CA 1
ATOM 735 C C . CYS A 1 98 ? 9.552 12.776 -21.854 1.00 90.12 98 CYS A C 1
ATOM 737 O O . CYS A 1 98 ? 9.904 12.383 -22.961 1.00 90.12 98 CYS A O 1
ATOM 739 N N . LEU A 1 99 ? 9.150 11.938 -20.892 1.00 88.50 99 LEU A N 1
ATOM 740 C CA . LEU A 1 99 ? 9.157 10.473 -21.031 1.00 88.50 99 LEU A CA 1
ATOM 741 C C . LEU A 1 99 ? 7.750 9.869 -21.089 1.00 88.50 99 LEU A C 1
ATOM 743 O O . LEU A 1 99 ? 7.601 8.688 -21.389 1.00 88.50 99 LEU A O 1
ATOM 747 N N . GLY A 1 100 ? 6.716 10.663 -20.810 1.00 92.94 100 GLY A N 1
ATOM 748 C CA . GLY A 1 100 ? 5.357 10.168 -20.656 1.00 92.94 100 GLY A CA 1
ATOM 749 C C . GLY A 1 100 ? 5.188 9.369 -19.355 1.00 92.94 100 GLY A C 1
ATOM 750 O O . GLY A 1 100 ? 5.804 9.715 -18.341 1.00 92.94 100 GLY A O 1
ATOM 751 N N . PRO A 1 101 ? 4.295 8.364 -19.323 1.00 95.50 101 PRO A N 1
ATOM 752 C CA . PRO A 1 101 ? 4.089 7.537 -18.140 1.00 95.50 101 PRO A CA 1
ATOM 753 C C . PRO A 1 101 ? 5.327 6.684 -17.857 1.00 95.50 101 PRO A C 1
ATOM 755 O O . PRO A 1 101 ? 5.889 6.060 -18.754 1.00 95.50 101 PRO A O 1
ATOM 758 N N . VAL A 1 102 ? 5.724 6.633 -16.593 1.00 95.31 102 VAL A N 1
ATOM 759 C CA . VAL A 1 102 ? 6.891 5.900 -16.104 1.00 95.31 102 VAL A CA 1
ATOM 760 C C . VAL A 1 102 ? 6.463 5.066 -14.905 1.00 95.31 102 VAL A C 1
ATOM 762 O O . VAL A 1 102 ? 5.747 5.562 -14.032 1.00 95.31 102 VAL A O 1
ATOM 765 N N . VAL A 1 103 ? 6.889 3.805 -14.858 1.00 95.31 103 VAL A N 1
ATOM 766 C CA . VAL A 1 103 ? 6.746 2.943 -13.681 1.00 95.31 103 VAL A CA 1
ATOM 767 C C . VAL A 1 103 ? 7.982 3.086 -12.798 1.00 95.31 103 VAL A C 1
ATOM 769 O O . VAL A 1 103 ? 9.097 3.244 -13.301 1.00 95.31 103 VAL A O 1
ATOM 772 N N . MET A 1 104 ? 7.774 3.053 -11.484 1.00 92.62 104 MET A N 1
ATOM 773 C CA . MET A 1 104 ? 8.823 3.157 -10.478 1.00 92.62 104 MET A CA 1
ATOM 774 C C . MET A 1 104 ? 8.831 1.934 -9.565 1.00 92.62 104 MET A C 1
ATOM 776 O O . MET A 1 104 ? 7.769 1.445 -9.166 1.00 92.62 104 MET A O 1
ATOM 780 N N . LEU A 1 105 ? 10.033 1.483 -9.217 1.00 90.94 105 LEU A N 1
ATOM 781 C CA . LEU A 1 105 ? 10.277 0.461 -8.208 1.00 90.94 105 LEU A CA 1
ATOM 782 C C . LEU A 1 105 ? 11.372 0.946 -7.253 1.00 90.94 105 LEU A C 1
ATOM 784 O O . LEU A 1 105 ? 12.479 1.246 -7.688 1.00 90.94 105 LEU A 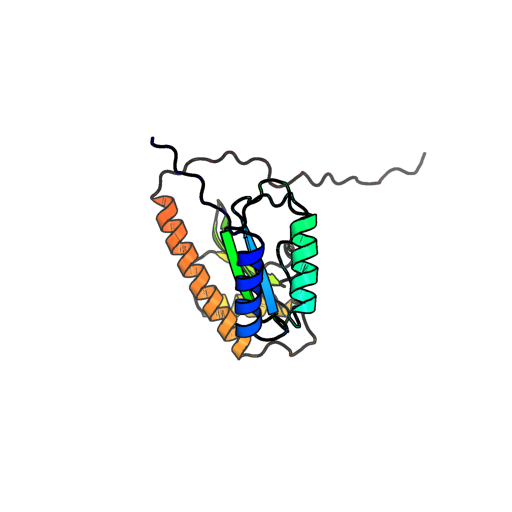O 1
ATOM 788 N N . GLY A 1 106 ? 11.064 0.996 -5.961 1.00 85.81 106 GLY A N 1
ATOM 789 C CA . GLY A 1 106 ? 11.990 1.370 -4.894 1.00 85.81 106 GLY A CA 1
ATOM 790 C C . GLY A 1 106 ? 11.860 0.460 -3.671 1.00 85.81 106 GLY A C 1
ATOM 791 O O . GLY A 1 106 ? 10.963 -0.383 -3.563 1.00 85.81 106 GLY A O 1
ATOM 792 N N . GLU A 1 107 ? 12.766 0.616 -2.715 1.00 79.44 107 GLU A N 1
ATOM 793 C CA . GLU A 1 107 ? 12.680 -0.071 -1.425 1.00 79.44 107 GLU A CA 1
ATOM 794 C C . GLU A 1 107 ? 11.656 0.632 -0.541 1.00 79.44 107 GLU A C 1
ATOM 796 O O . GLU A 1 107 ? 11.838 1.806 -0.300 1.00 79.44 107 GLU A O 1
ATOM 801 N N . GLY A 1 108 ? 10.624 -0.028 -0.008 1.00 65.88 108 GLY A N 1
ATOM 802 C CA . GLY A 1 108 ? 9.511 0.618 0.711 1.00 65.88 108 GLY A CA 1
ATOM 803 C C . GLY A 1 108 ? 9.860 1.157 2.106 1.00 65.88 108 GLY A C 1
ATOM 804 O O . GLY A 1 108 ? 9.245 0.763 3.094 1.00 65.88 108 GLY A O 1
ATOM 805 N N . ARG A 1 109 ? 10.859 2.039 2.186 1.00 66.75 109 ARG A N 1
ATOM 806 C CA . ARG A 1 109 ? 11.292 2.798 3.366 1.00 66.75 109 ARG A CA 1
ATOM 807 C C . ARG A 1 109 ? 10.679 4.203 3.362 1.00 66.75 109 ARG A C 1
ATOM 809 O O . ARG A 1 109 ? 9.635 4.431 2.761 1.00 66.75 109 ARG A O 1
ATOM 816 N N . ASP A 1 110 ? 11.301 5.155 4.039 1.00 66.44 110 ASP A N 1
ATOM 817 C CA . ASP A 1 110 ? 10.910 6.563 3.984 1.00 66.44 110 ASP A CA 1
ATOM 818 C C . ASP A 1 110 ? 11.055 7.115 2.553 1.00 66.44 110 ASP A C 1
ATOM 820 O O . ASP A 1 110 ? 12.111 6.941 1.941 1.00 66.44 110 ASP A O 1
ATOM 824 N N . ILE A 1 111 ? 10.009 7.749 2.011 1.00 62.38 111 ILE A N 1
ATOM 825 C CA . ILE A 1 111 ? 9.956 8.238 0.623 1.00 62.38 111 I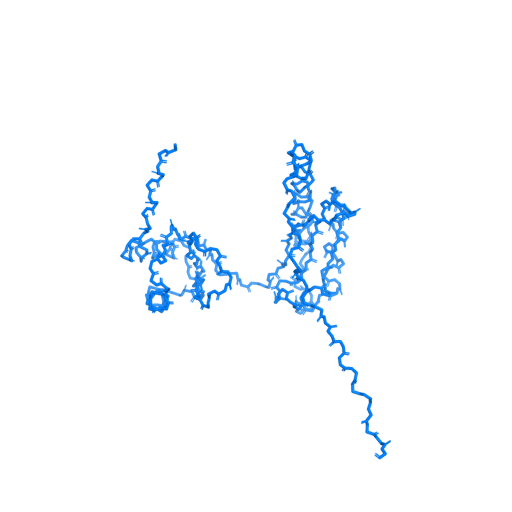LE A CA 1
ATOM 826 C C . ILE A 1 111 ? 11.096 9.217 0.319 1.00 62.38 111 ILE A C 1
ATOM 828 O O . ILE A 1 111 ? 11.664 9.169 -0.771 1.00 62.38 111 ILE A O 1
ATOM 832 N N . ASP A 1 112 ? 11.499 10.015 1.309 1.00 64.75 112 ASP A N 1
ATOM 833 C CA . ASP A 1 112 ? 12.572 11.001 1.167 1.00 64.75 112 ASP A CA 1
ATOM 834 C C . ASP A 1 112 ? 13.942 10.323 1.019 1.00 64.75 112 ASP A C 1
ATOM 836 O O . ASP A 1 112 ? 14.804 10.784 0.271 1.00 64.75 112 ASP A O 1
ATOM 840 N N . SER A 1 113 ? 14.125 9.165 1.660 1.00 63.81 113 SER A N 1
ATOM 841 C CA . SER A 1 113 ? 15.342 8.352 1.531 1.00 63.81 113 SER A CA 1
ATOM 842 C C . SER A 1 113 ? 15.385 7.517 0.246 1.00 63.81 113 SER A C 1
ATOM 844 O O . SER A 1 113 ? 16.453 7.066 -0.167 1.00 63.81 113 SER A O 1
ATOM 846 N N . GLN A 1 114 ? 14.232 7.306 -0.394 1.00 66.19 114 GLN A N 1
ATOM 847 C CA . GLN A 1 114 ? 14.092 6.402 -1.533 1.00 66.19 114 GLN A CA 1
ATOM 848 C C . GLN A 1 114 ? 14.414 7.034 -2.877 1.00 66.19 114 GLN A C 1
ATOM 850 O O . GLN A 1 114 ? 14.721 6.304 -3.812 1.00 66.19 114 GLN A O 1
ATOM 855 N N . ILE A 1 115 ? 14.359 8.361 -3.013 1.00 69.69 115 ILE A N 1
ATOM 856 C CA . ILE A 1 115 ? 14.524 9.018 -4.321 1.00 69.69 115 ILE A CA 1
ATOM 857 C C . ILE A 1 115 ? 15.836 8.594 -5.006 1.00 69.69 115 ILE A C 1
ATOM 859 O O . ILE A 1 115 ? 15.869 8.425 -6.223 1.00 69.69 115 ILE A O 1
ATOM 863 N N . ALA A 1 116 ? 16.892 8.346 -4.226 1.00 69.00 116 ALA A N 1
ATOM 864 C CA . ALA A 1 116 ? 18.189 7.899 -4.731 1.00 69.00 116 ALA A CA 1
ATOM 865 C C . ALA A 1 116 ? 18.240 6.417 -5.161 1.00 69.00 116 ALA A C 1
ATOM 867 O O . ALA A 1 116 ? 19.158 6.036 -5.884 1.00 69.00 116 ALA A O 1
ATOM 868 N N . SER A 1 117 ? 17.291 5.582 -4.729 1.00 76.19 117 SER A N 1
ATOM 869 C CA . SER A 1 117 ? 17.255 4.132 -4.983 1.00 76.19 117 SER A CA 1
ATOM 870 C C . SER A 1 117 ? 16.042 3.674 -5.801 1.00 76.19 117 SER A C 1
ATOM 872 O O . SER A 1 117 ? 15.788 2.474 -5.911 1.00 76.19 117 SER A O 1
ATOM 874 N N . ILE A 1 118 ? 15.297 4.607 -6.402 1.00 85.56 118 ILE A N 1
ATOM 875 C CA . ILE A 1 118 ? 14.176 4.286 -7.287 1.00 85.56 118 ILE A CA 1
ATOM 876 C C . ILE A 1 118 ? 14.689 3.969 -8.694 1.00 85.56 118 ILE A C 1
ATOM 878 O O . ILE A 1 118 ? 15.303 4.800 -9.365 1.00 85.56 118 ILE A O 1
ATOM 882 N N . ALA A 1 119 ? 14.351 2.778 -9.176 1.00 90.19 119 ALA A N 1
ATOM 883 C CA . ALA A 1 119 ? 14.504 2.412 -10.570 1.00 90.19 119 ALA A CA 1
ATOM 884 C C . ALA A 1 119 ? 13.269 2.867 -11.366 1.00 90.19 119 ALA A C 1
ATOM 886 O O . ALA A 1 119 ? 12.128 2.614 -10.971 1.00 90.19 119 ALA A O 1
ATOM 887 N N . LEU A 1 120 ? 13.501 3.543 -12.493 1.00 92.25 120 LEU A N 1
ATOM 888 C CA . LEU A 1 120 ? 12.464 4.103 -13.361 1.00 92.25 120 LEU A CA 1
ATOM 889 C C . LEU A 1 120 ? 12.496 3.433 -14.732 1.00 92.25 120 LEU A C 1
ATOM 891 O O . LEU A 1 120 ? 13.570 3.206 -15.289 1.00 92.25 120 LEU A O 1
ATOM 895 N N . HIS A 1 121 ? 11.322 3.181 -15.309 1.00 95.69 121 HIS A N 1
ATOM 896 C CA . HIS A 1 121 ? 11.220 2.695 -16.683 1.00 95.69 121 HIS A CA 1
ATOM 897 C C . HIS A 1 121 ? 10.013 3.307 -17.413 1.00 95.69 121 HIS A C 1
ATOM 899 O O . HIS A 1 121 ? 8.906 3.290 -16.868 1.00 95.69 121 HIS A O 1
ATOM 905 N N . PRO A 1 122 ? 10.178 3.838 -18.641 1.00 95.94 122 PRO A N 1
ATOM 906 C CA . PRO A 1 122 ? 9.053 4.301 -19.452 1.00 95.94 122 PRO A CA 1
ATOM 907 C C . PRO A 1 122 ? 8.036 3.188 -19.712 1.00 95.94 122 PRO A C 1
ATOM 909 O O . PRO A 1 122 ? 8.419 2.041 -19.938 1.00 95.94 122 PRO A O 1
ATOM 912 N N . CYS A 1 123 ? 6.751 3.529 -19.690 1.00 95.88 123 CYS A N 1
ATOM 913 C CA . CYS A 1 123 ? 5.656 2.616 -19.995 1.00 95.88 123 CYS A CA 1
ATOM 914 C C . CYS A 1 123 ? 5.291 2.659 -21.495 1.00 95.88 123 CYS A C 1
ATOM 916 O O . CYS A 1 123 ? 5.387 3.721 -22.114 1.00 95.88 123 CYS A O 1
ATOM 918 N N . PRO A 1 124 ? 4.773 1.559 -22.073 1.00 96.44 124 PRO A N 1
ATOM 919 C CA . PRO A 1 124 ? 4.575 0.253 -21.447 1.00 96.44 124 PRO A CA 1
ATOM 920 C C . PRO A 1 124 ? 5.877 -0.560 -21.358 1.00 96.44 124 PRO A C 1
ATOM 922 O O . PRO A 1 124 ? 6.766 -0.405 -22.192 1.00 96.44 124 PRO A O 1
ATOM 925 N N . ILE A 1 125 ? 5.953 -1.469 -20.385 1.00 95.31 125 ILE A N 1
ATOM 926 C CA . ILE A 1 125 ? 7.029 -2.464 -20.281 1.00 95.31 125 ILE A CA 1
ATOM 927 C C . ILE A 1 125 ? 6.500 -3.877 -20.527 1.00 95.31 125 ILE A C 1
ATOM 929 O O . ILE A 1 125 ? 5.347 -4.185 -20.209 1.00 95.31 125 ILE A O 1
ATOM 933 N N . ASP A 1 126 ? 7.349 -4.737 -21.085 1.00 95.31 126 ASP A N 1
ATOM 934 C CA . ASP A 1 126 ? 7.105 -6.175 -21.192 1.00 95.31 126 ASP A CA 1
ATOM 935 C C . ASP A 1 126 ? 7.623 -6.933 -19.955 1.00 95.31 126 ASP A C 1
ATOM 937 O O . ASP A 1 126 ? 8.200 -6.341 -19.037 1.00 95.31 126 ASP A O 1
ATOM 941 N N . GLY A 1 127 ? 7.369 -8.244 -19.912 1.00 93.81 127 GLY A N 1
ATOM 942 C CA . GLY A 1 127 ? 7.773 -9.096 -18.790 1.00 93.81 127 GLY A CA 1
ATOM 943 C C . GLY A 1 127 ? 9.292 -9.191 -18.633 1.00 93.81 127 GLY A C 1
ATOM 944 O O . GLY A 1 127 ? 9.798 -9.150 -17.517 1.00 93.81 127 GLY A O 1
ATOM 945 N N . ASP A 1 128 ? 10.045 -9.225 -19.734 1.00 96.44 128 ASP A N 1
ATOM 946 C CA . ASP A 1 128 ? 11.506 -9.321 -19.673 1.00 96.44 128 ASP A CA 1
ATOM 947 C C . ASP A 1 128 ? 12.132 -8.039 -19.105 1.00 96.44 128 ASP A C 1
ATOM 949 O O . ASP A 1 128 ? 13.060 -8.094 -18.293 1.00 96.44 128 ASP A O 1
ATOM 953 N N . ALA A 1 129 ? 11.634 -6.867 -19.511 1.00 94.00 129 ALA A N 1
ATOM 954 C CA . ALA A 1 129 ? 12.041 -5.581 -18.957 1.00 94.00 129 ALA A CA 1
ATOM 955 C C . ALA A 1 129 ? 11.632 -5.439 -17.487 1.00 94.00 129 ALA A C 1
ATOM 957 O O . ALA A 1 129 ? 12.445 -4.990 -16.678 1.00 94.00 129 ALA A O 1
ATOM 958 N N . ALA A 1 130 ? 10.420 -5.870 -17.129 1.00 95.56 130 ALA A N 1
ATOM 959 C CA . ALA A 1 130 ? 9.940 -5.876 -15.750 1.00 95.56 130 ALA A CA 1
ATOM 960 C C . ALA A 1 130 ? 10.794 -6.773 -14.843 1.00 95.56 130 ALA A C 1
ATOM 962 O O . ALA A 1 130 ? 11.193 -6.348 -13.761 1.00 95.56 130 ALA A O 1
ATOM 963 N N . MET A 1 131 ? 11.161 -7.967 -15.311 1.00 95.62 131 MET A N 1
ATOM 964 C CA . MET A 1 131 ? 12.046 -8.890 -14.601 1.00 95.62 131 MET A CA 1
ATOM 965 C C . MET A 1 131 ? 13.450 -8.302 -14.407 1.00 95.62 131 MET A C 1
ATOM 967 O O . MET A 1 131 ? 14.017 -8.394 -13.317 1.00 95.62 131 MET A O 1
ATOM 971 N N . ARG A 1 132 ? 14.023 -7.655 -15.433 1.00 93.19 132 ARG A N 1
ATOM 972 C CA . ARG A 1 132 ? 15.313 -6.952 -15.294 1.00 93.19 132 ARG A CA 1
ATOM 973 C C . ARG A 1 132 ? 15.230 -5.810 -14.284 1.00 93.19 132 ARG A C 1
ATOM 975 O O . ARG A 1 132 ? 16.138 -5.664 -13.471 1.00 93.19 132 ARG A O 1
ATOM 982 N N . LEU A 1 133 ? 14.145 -5.036 -14.314 1.00 91.75 133 LEU A N 1
ATOM 983 C CA . LEU A 1 133 ? 13.903 -3.946 -13.371 1.00 91.75 133 LEU A CA 1
ATOM 984 C C . LEU A 1 133 ? 13.779 -4.470 -11.932 1.00 91.75 133 LEU A C 1
ATOM 986 O O . LEU A 1 133 ? 14.424 -3.936 -11.033 1.00 91.75 133 LEU A O 1
ATOM 990 N N . ALA A 1 134 ? 13.015 -5.548 -11.731 1.00 91.25 134 ALA A N 1
ATOM 991 C CA . ALA A 1 134 ? 12.845 -6.205 -10.439 1.00 91.25 134 ALA A CA 1
ATOM 992 C C . ALA A 1 134 ? 14.182 -6.698 -9.869 1.00 91.25 134 ALA A C 1
ATOM 994 O O . ALA A 1 134 ? 14.494 -6.413 -8.716 1.00 91.25 134 ALA A O 1
ATOM 995 N N . ARG A 1 135 ? 15.008 -7.366 -10.687 1.00 89.44 135 ARG A N 1
ATOM 996 C CA . ARG A 1 135 ? 16.351 -7.814 -10.279 1.00 89.44 135 ARG A CA 1
ATOM 997 C C . ARG A 1 135 ? 17.268 -6.643 -9.947 1.00 89.44 135 ARG A C 1
ATOM 999 O O . ARG A 1 135 ? 17.844 -6.617 -8.869 1.00 89.44 135 ARG A O 1
ATOM 1006 N N . SER A 1 136 ? 17.328 -5.634 -10.817 1.00 85.06 136 SER A N 1
ATOM 1007 C CA . SER A 1 136 ? 18.188 -4.465 -10.610 1.00 85.06 136 SER A CA 1
ATOM 1008 C C . SER A 1 136 ? 17.857 -3.709 -9.324 1.00 85.06 136 SER A C 1
ATOM 1010 O O . SER A 1 136 ? 18.767 -3.234 -8.649 1.00 85.06 136 SER A O 1
ATOM 1012 N N . ALA A 1 137 ? 16.574 -3.586 -8.978 1.00 81.75 137 ALA A N 1
ATOM 1013 C CA . ALA A 1 137 ? 16.160 -2.932 -7.741 1.00 81.75 137 ALA A CA 1
ATOM 1014 C C . ALA A 1 137 ? 16.564 -3.726 -6.488 1.00 81.75 137 ALA A C 1
ATOM 1016 O O . ALA A 1 137 ? 16.678 -3.151 -5.408 1.00 81.75 137 ALA A O 1
ATOM 1017 N N . LEU A 1 138 ? 16.781 -5.036 -6.622 1.00 76.94 138 LEU A N 1
ATOM 1018 C CA . LEU A 1 138 ? 17.168 -5.924 -5.530 1.00 76.94 138 LEU A CA 1
ATOM 1019 C C . LEU A 1 138 ? 18.678 -6.104 -5.414 1.00 76.94 138 LEU A C 1
ATOM 1021 O O . LEU A 1 138 ? 19.173 -6.183 -4.295 1.00 76.94 138 LEU A O 1
ATOM 1025 N N . ASP A 1 139 ? 19.409 -6.079 -6.528 1.00 72.69 139 ASP A N 1
ATOM 1026 C CA . ASP A 1 139 ? 20.876 -6.140 -6.539 1.00 72.69 139 ASP A CA 1
ATOM 1027 C C . ASP A 1 139 ? 21.508 -4.939 -5.809 1.00 72.69 139 ASP A C 1
ATOM 1029 O O . ASP A 1 139 ? 22.599 -5.044 -5.252 1.00 72.69 139 ASP A O 1
ATOM 1033 N N . GLY A 1 140 ? 20.806 -3.800 -5.772 1.00 64.44 140 GLY A N 1
ATOM 1034 C CA . GLY A 1 140 ? 21.175 -2.623 -4.977 1.00 64.44 140 GLY A CA 1
ATOM 1035 C C . GLY A 1 140 ? 20.487 -2.529 -3.611 1.00 64.44 140 GLY A C 1
ATOM 1036 O O . GLY A 1 140 ? 20.740 -1.577 -2.870 1.00 64.44 140 GLY A O 1
ATOM 1037 N N . SER A 1 141 ? 19.596 -3.469 -3.274 1.00 62.22 141 SER A N 1
ATOM 1038 C CA . SER A 1 141 ? 18.768 -3.362 -2.078 1.00 62.22 141 SER A CA 1
ATOM 1039 C C . SER A 1 141 ? 19.521 -3.795 -0.823 1.00 62.22 141 SER A C 1
ATOM 1041 O O . SER A 1 141 ? 20.054 -4.896 -0.742 1.00 62.22 141 SER A O 1
ATOM 1043 N N . THR A 1 142 ? 19.490 -2.952 0.210 1.00 55.94 142 THR A N 1
ATOM 1044 C CA . THR A 1 142 ? 19.925 -3.320 1.571 1.00 55.94 142 THR A CA 1
ATOM 1045 C C . THR A 1 142 ? 18.764 -3.821 2.434 1.00 55.94 142 THR A C 1
ATOM 1047 O O . THR A 1 142 ? 18.934 -4.097 3.622 1.00 55.94 142 THR A O 1
ATOM 1050 N N . ALA A 1 143 ? 17.557 -3.909 1.867 1.00 52.09 143 ALA A N 1
ATOM 1051 C CA . ALA A 1 143 ? 16.353 -4.328 2.568 1.00 52.09 143 ALA A CA 1
ATOM 1052 C C . ALA A 1 143 ? 16.268 -5.860 2.640 1.00 52.09 143 ALA A C 1
ATOM 1054 O O . ALA A 1 143 ? 15.571 -6.509 1.857 1.00 52.09 143 ALA A O 1
ATOM 1055 N N . GLY A 1 144 ? 16.986 -6.410 3.615 1.00 53.94 144 GLY A N 1
ATOM 1056 C CA . GLY A 1 144 ? 16.917 -7.808 4.028 1.00 53.94 144 GLY A CA 1
ATOM 1057 C C . GLY A 1 144 ? 18.284 -8.496 4.036 1.00 53.94 144 GLY A C 1
ATOM 1058 O O . GLY A 1 144 ? 19.187 -8.084 3.308 1.00 53.94 144 GLY A O 1
ATOM 1059 N N . PRO A 1 145 ? 18.473 -9.537 4.868 1.00 56.06 145 PRO A N 1
ATOM 1060 C CA . PRO A 1 145 ? 19.641 -10.397 4.747 1.00 56.06 145 PRO A CA 1
ATOM 1061 C C . PRO A 1 145 ? 19.688 -11.027 3.341 1.00 56.06 145 PRO A C 1
ATOM 1063 O O . PRO A 1 145 ? 18.634 -11.285 2.755 1.00 56.06 145 PRO A O 1
ATOM 1066 N N . PRO A 1 146 ? 20.884 -11.294 2.788 1.00 53.81 146 PRO A N 1
ATOM 1067 C CA . PRO A 1 146 ? 21.018 -11.995 1.515 1.00 53.81 146 PRO A CA 1
ATOM 1068 C C . PRO A 1 146 ? 20.161 -13.273 1.490 1.00 53.81 146 PRO A C 1
ATOM 1070 O O . PRO A 1 146 ? 20.235 -14.079 2.417 1.00 53.81 146 PRO A O 1
ATOM 1073 N N . GLY A 1 147 ? 19.354 -13.457 0.439 1.00 58.00 147 GLY A N 1
ATOM 1074 C CA . GLY A 1 147 ? 18.535 -14.663 0.238 1.00 58.00 147 GLY A CA 1
ATOM 1075 C C . GLY A 1 147 ? 17.066 -14.584 0.676 1.00 58.00 147 GLY A C 1
ATOM 1076 O O . GLY A 1 147 ? 16.403 -15.616 0.692 1.00 58.00 147 GLY A O 1
ATOM 1077 N N . THR A 1 148 ? 16.534 -13.404 1.015 1.00 71.38 148 THR A N 1
ATOM 1078 C CA . THR A 1 148 ? 15.106 -13.241 1.366 1.00 71.38 148 THR A CA 1
ATOM 1079 C C . THR A 1 148 ? 14.158 -13.161 0.176 1.00 71.38 148 THR A C 1
ATOM 1081 O O . THR A 1 148 ? 12.974 -13.416 0.355 1.00 71.38 148 THR A O 1
ATOM 1084 N N . VAL A 1 149 ? 14.643 -12.813 -1.018 1.00 78.06 149 VAL A N 1
ATOM 1085 C CA . VAL A 1 149 ? 13.799 -12.747 -2.217 1.00 78.06 149 VAL A CA 1
ATOM 1086 C C . VAL A 1 149 ? 13.878 -14.061 -2.973 1.00 78.06 149 VAL A C 1
ATOM 1088 O O . VAL A 1 149 ? 14.953 -14.481 -3.407 1.00 78.06 149 VAL A O 1
ATOM 1091 N N . THR A 1 150 ? 12.732 -14.702 -3.151 1.00 85.62 150 THR A N 1
ATOM 1092 C CA . THR A 1 150 ? 12.613 -15.940 -3.914 1.00 85.62 150 THR A CA 1
ATOM 1093 C C . THR A 1 150 ? 12.418 -15.653 -5.409 1.00 85.62 150 THR A C 1
ATOM 1095 O O . THR A 1 150 ? 11.984 -14.563 -5.793 1.00 85.62 150 THR A O 1
ATOM 1098 N N . PRO A 1 151 ? 12.683 -16.626 -6.300 1.00 88.81 151 PRO A N 1
ATOM 1099 C CA . PRO A 1 151 ? 12.311 -16.504 -7.709 1.00 88.81 151 PRO A CA 1
ATOM 1100 C C . PRO A 1 151 ? 10.820 -16.195 -7.920 1.00 88.81 151 PRO A C 1
ATOM 1102 O O . PRO A 1 151 ? 10.485 -15.422 -8.811 1.00 88.81 151 PRO A O 1
ATOM 1105 N N . GLY A 1 152 ? 9.940 -16.731 -7.065 1.00 88.50 152 GLY A N 1
ATOM 1106 C CA . GLY A 1 152 ? 8.504 -16.446 -7.122 1.00 88.50 152 GLY A CA 1
ATOM 1107 C C . GLY A 1 152 ? 8.172 -14.986 -6.808 1.00 88.50 152 GLY A C 1
ATOM 1108 O O . GLY A 1 152 ? 7.298 -14.407 -7.445 1.00 88.50 152 GLY A O 1
ATOM 1109 N N . ASP A 1 153 ? 8.911 -14.353 -5.895 1.00 86.62 153 ASP A N 1
ATOM 1110 C CA . ASP A 1 153 ? 8.735 -12.928 -5.595 1.00 86.62 153 ASP A CA 1
ATOM 1111 C C . ASP A 1 153 ? 9.162 -12.053 -6.777 1.00 86.62 153 ASP A C 1
ATOM 1113 O O . ASP A 1 153 ? 8.489 -11.079 -7.109 1.00 86.62 153 ASP A O 1
ATOM 1117 N N . LEU A 1 154 ? 10.255 -12.423 -7.453 1.00 89.50 154 LEU A N 1
ATOM 1118 C CA . LEU A 1 154 ? 10.707 -11.751 -8.673 1.00 89.50 154 LEU A CA 1
ATOM 1119 C C . LEU A 1 154 ? 9.669 -11.843 -9.796 1.00 89.50 154 LEU A C 1
ATOM 1121 O O . LEU A 1 154 ? 9.419 -10.853 -10.483 1.00 89.50 154 LEU A O 1
ATOM 1125 N N . GLU A 1 155 ? 9.062 -13.015 -9.975 1.00 93.62 155 GLU A N 1
ATOM 1126 C CA . GLU A 1 155 ? 7.978 -13.227 -10.938 1.00 93.62 155 GLU A CA 1
ATOM 1127 C C . GLU A 1 155 ? 6.749 -12.384 -10.576 1.00 93.62 155 GLU A C 1
ATOM 1129 O O . GLU A 1 155 ? 6.271 -11.614 -11.408 1.00 93.62 155 GLU A O 1
ATOM 1134 N N . ALA A 1 156 ? 6.311 -12.415 -9.314 1.00 91.56 156 ALA A N 1
ATOM 1135 C CA . ALA A 1 156 ? 5.184 -11.612 -8.841 1.00 91.56 156 ALA A CA 1
ATOM 1136 C C . ALA A 1 156 ? 5.429 -10.100 -9.000 1.00 91.56 156 ALA A C 1
ATOM 1138 O O . ALA A 1 156 ? 4.530 -9.351 -9.401 1.00 91.56 156 ALA A O 1
ATOM 1139 N N . MET A 1 157 ? 6.650 -9.634 -8.722 1.00 91.56 157 MET A N 1
ATOM 1140 C CA . MET A 1 157 ? 7.055 -8.247 -8.954 1.00 91.56 157 MET A CA 1
ATOM 1141 C C . MET A 1 157 ? 7.026 -7.900 -10.442 1.00 91.56 157 MET A C 1
ATOM 1143 O O . MET A 1 157 ? 6.482 -6.859 -10.808 1.00 91.56 157 MET A O 1
ATOM 1147 N N . SER A 1 158 ? 7.577 -8.765 -11.295 1.00 94.94 158 SER A N 1
ATOM 1148 C CA . SER A 1 158 ? 7.574 -8.588 -12.748 1.00 94.94 158 SER A CA 1
ATOM 1149 C C . SER A 1 158 ? 6.148 -8.459 -13.289 1.00 94.94 158 SER A C 1
ATOM 1151 O O . SER A 1 158 ? 5.829 -7.474 -13.956 1.00 94.94 158 SER A O 1
ATOM 1153 N N . ASP A 1 159 ? 5.261 -9.384 -12.923 1.00 96.25 159 ASP A N 1
ATOM 1154 C CA . ASP A 1 159 ? 3.857 -9.377 -13.343 1.00 96.25 159 ASP A CA 1
ATOM 1155 C C . ASP A 1 159 ? 3.131 -8.109 -12.884 1.00 96.25 159 ASP A C 1
ATOM 1157 O O . ASP A 1 159 ? 2.419 -7.464 -13.663 1.00 96.25 159 ASP A O 1
ATOM 1161 N N . THR A 1 160 ? 3.360 -7.701 -11.632 1.00 95.56 160 THR A N 1
ATOM 1162 C CA . THR A 1 160 ? 2.781 -6.477 -11.066 1.00 95.56 160 THR A CA 1
ATOM 1163 C C . THR A 1 160 ? 3.262 -5.236 -11.816 1.00 95.56 160 THR A C 1
ATOM 1165 O O . THR A 1 160 ? 2.449 -4.381 -12.169 1.00 95.56 160 THR A O 1
ATOM 1168 N N . LEU A 1 161 ? 4.561 -5.134 -12.111 1.00 95.44 161 LEU A N 1
ATOM 1169 C CA . LEU A 1 161 ? 5.137 -4.015 -12.860 1.00 95.44 161 LEU A CA 1
ATOM 1170 C C . LEU A 1 161 ? 4.607 -3.959 -14.294 1.00 95.44 161 LEU A C 1
ATOM 1172 O O . LEU A 1 161 ? 4.249 -2.880 -14.769 1.00 95.44 161 LEU A O 1
ATOM 1176 N N . THR A 1 162 ? 4.503 -5.100 -14.980 1.00 96.62 162 THR A N 1
ATOM 1177 C CA . THR A 1 162 ? 3.916 -5.173 -16.323 1.00 96.62 162 THR A CA 1
ATOM 1178 C C . THR A 1 162 ? 2.452 -4.725 -16.308 1.00 96.62 162 THR A C 1
ATOM 1180 O O . THR A 1 162 ? 2.049 -3.908 -17.141 1.00 96.62 162 THR A O 1
ATOM 1183 N N . ALA A 1 163 ? 1.647 -5.207 -15.357 1.00 95.56 163 ALA A N 1
ATOM 1184 C CA . ALA A 1 163 ? 0.242 -4.822 -15.233 1.00 95.56 163 ALA A CA 1
ATOM 1185 C C . ALA A 1 163 ? 0.081 -3.323 -14.926 1.00 95.56 163 ALA A C 1
ATOM 1187 O O . ALA A 1 163 ? -0.684 -2.625 -15.597 1.00 95.56 163 ALA A O 1
ATOM 1188 N N . LEU A 1 164 ? 0.850 -2.814 -13.962 1.00 95.19 164 LEU A N 1
ATOM 1189 C CA . LEU A 1 164 ? 0.839 -1.413 -13.552 1.00 95.19 164 LEU A CA 1
ATOM 1190 C C . LEU A 1 164 ? 1.292 -0.480 -14.686 1.00 95.19 164 LEU A C 1
ATOM 1192 O O . LEU A 1 164 ? 0.688 0.565 -14.924 1.00 95.19 164 LEU A O 1
ATOM 1196 N N . SER A 1 165 ? 2.315 -0.883 -15.439 1.00 96.44 165 SER A N 1
ATOM 1197 C CA . SER A 1 165 ? 2.816 -0.136 -16.591 1.00 96.44 165 SER A CA 1
ATOM 1198 C C . SER A 1 165 ? 1.780 -0.030 -17.715 1.00 96.44 165 SER A C 1
ATOM 1200 O O . SER A 1 165 ? 1.589 1.047 -18.286 1.00 96.44 165 SER A O 1
ATOM 1202 N N . ARG A 1 166 ? 1.053 -1.120 -17.999 1.00 94.75 166 AR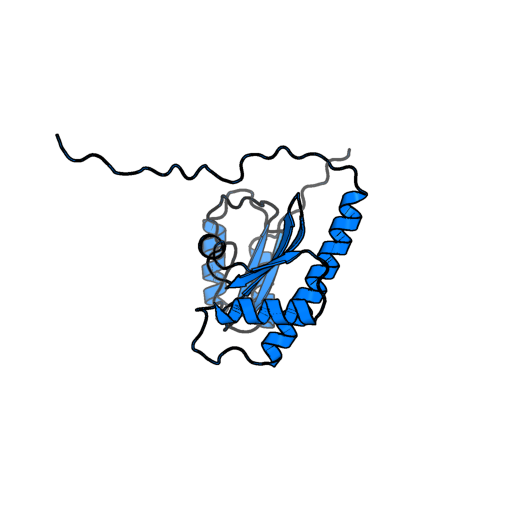G A N 1
ATOM 1203 C CA . ARG A 1 166 ? -0.056 -1.116 -18.969 1.00 94.75 166 ARG A CA 1
ATOM 1204 C C . ARG A 1 166 ? -1.184 -0.194 -18.526 1.00 94.75 166 ARG A C 1
ATOM 1206 O O . ARG A 1 166 ? -1.666 0.591 -19.339 1.00 94.75 166 ARG A O 1
ATOM 1213 N N . LEU A 1 167 ? -1.568 -0.255 -17.250 1.00 93.38 167 LEU A N 1
ATOM 1214 C CA . LEU A 1 167 ? -2.582 0.633 -16.686 1.00 93.38 167 LEU A CA 1
ATOM 1215 C C . LEU A 1 167 ? -2.183 2.107 -16.862 1.00 93.38 167 LEU A C 1
ATOM 1217 O O . LEU A 1 167 ? -2.962 2.892 -17.393 1.00 93.38 167 LEU A O 1
ATOM 1221 N N . ALA A 1 168 ? -0.945 2.467 -16.513 1.00 93.19 168 ALA A N 1
ATOM 1222 C CA . ALA A 1 168 ? -0.446 3.834 -16.667 1.00 93.19 168 ALA A CA 1
ATOM 1223 C C . ALA A 1 168 ? -0.421 4.313 -18.124 1.00 93.19 168 ALA A C 1
ATOM 1225 O O . ALA A 1 168 ? -0.755 5.465 -18.400 1.00 93.19 168 ALA A O 1
ATOM 1226 N N . ALA A 1 169 ? -0.042 3.443 -19.064 1.00 91.94 169 ALA A N 1
ATOM 1227 C CA . ALA A 1 169 ? -0.052 3.771 -20.487 1.00 91.94 169 ALA A CA 1
ATOM 1228 C C . ALA A 1 169 ? -1.476 4.049 -21.001 1.00 91.94 169 ALA A C 1
ATOM 1230 O O . ALA A 1 169 ? -1.683 5.001 -21.756 1.00 91.94 169 ALA A O 1
ATOM 1231 N N . VAL A 1 170 ? -2.463 3.260 -20.558 1.00 92.69 170 VAL A N 1
ATOM 1232 C CA . VAL A 1 170 ? -3.880 3.471 -20.894 1.00 92.69 170 VAL A CA 1
ATOM 1233 C C . VAL A 1 170 ? -4.385 4.792 -20.315 1.00 92.69 170 VAL A C 1
ATOM 1235 O O . VAL A 1 170 ? -4.931 5.606 -21.058 1.00 92.69 170 VAL A O 1
ATOM 1238 N N . GLU A 1 171 ? -4.153 5.044 -19.026 1.00 88.44 171 GLU A N 1
ATOM 1239 C CA . GLU A 1 171 ? -4.581 6.274 -18.347 1.00 88.44 171 GLU A CA 1
ATOM 1240 C C . GLU A 1 171 ? -3.947 7.530 -18.964 1.00 88.44 171 GLU A C 1
ATOM 1242 O O . GLU A 1 171 ? -4.637 8.515 -19.217 1.00 88.44 171 GLU A O 1
ATOM 1247 N N . ALA A 1 172 ? -2.657 7.498 -19.310 1.00 86.12 172 ALA A N 1
ATOM 1248 C CA . ALA A 1 172 ? -2.004 8.607 -20.010 1.00 86.12 172 ALA A CA 1
ATOM 1249 C C . ALA A 1 172 ? -2.580 8.821 -21.424 1.00 86.12 172 ALA A C 1
ATOM 1251 O O . ALA A 1 172 ? -2.777 9.958 -21.866 1.00 86.12 172 ALA A O 1
ATOM 1252 N N . GLY A 1 173 ? -2.909 7.7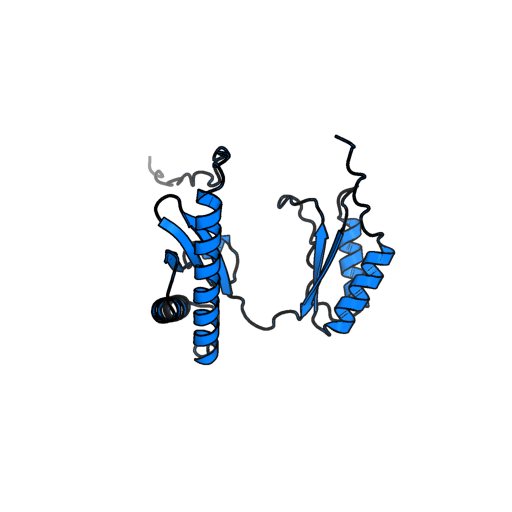32 -22.124 1.00 80.50 173 GLY A N 1
ATOM 1253 C CA . GLY A 1 173 ? -3.609 7.772 -23.407 1.00 80.50 173 GLY A CA 1
ATOM 1254 C C . GLY A 1 173 ? -5.017 8.373 -23.305 1.00 80.50 173 GLY A C 1
ATOM 1255 O O . GLY A 1 173 ? -5.451 9.069 -24.222 1.00 80.50 173 GLY A O 1
ATOM 1256 N N . LEU A 1 174 ? -5.715 8.173 -22.185 1.00 63.22 174 LEU A N 1
ATOM 1257 C CA . LEU A 1 174 ? -6.995 8.824 -21.890 1.00 63.22 174 LEU A CA 1
ATOM 1258 C C . LEU A 1 174 ? -6.805 10.300 -21.513 1.00 63.22 174 LEU A C 1
ATOM 1260 O O . LEU A 1 174 ? -7.526 11.156 -22.024 1.00 63.22 174 LEU A O 1
ATOM 1264 N N . ALA A 1 175 ? -5.796 10.618 -20.700 1.00 59.81 175 ALA A N 1
ATOM 1265 C CA . ALA A 1 175 ? -5.471 11.982 -20.291 1.00 59.81 175 ALA A CA 1
ATOM 1266 C C . ALA A 1 175 ? -5.094 12.880 -21.479 1.00 59.81 175 ALA A C 1
ATOM 1268 O O . ALA A 1 175 ? -5.469 14.047 -21.500 1.00 59.81 175 ALA A O 1
ATOM 1269 N N . SER A 1 176 ? -4.433 12.341 -22.511 1.00 58.38 176 SER A N 1
ATOM 1270 C CA . SER A 1 176 ? -4.138 13.088 -23.747 1.00 58.38 176 SER A CA 1
ATOM 1271 C C . SER A 1 176 ? -5.379 13.451 -24.579 1.00 58.38 176 SER A C 1
ATOM 1273 O O . SER A 1 176 ? -5.302 14.326 -25.441 1.00 58.38 176 SER A O 1
ATOM 1275 N N . LYS A 1 177 ? -6.532 12.818 -24.314 1.00 46.41 177 LYS A N 1
ATOM 1276 C CA . LYS A 1 177 ? -7.825 13.120 -24.956 1.00 46.41 177 LYS A CA 1
ATOM 1277 C C . LYS A 1 177 ? -8.691 14.085 -24.145 1.00 46.41 177 LYS A C 1
ATOM 1279 O O . LYS A 1 177 ? -9.673 14.603 -24.675 1.00 46.41 177 LYS A O 1
ATOM 1284 N N . VAL A 1 178 ? -8.343 14.341 -22.886 1.00 39.09 178 VAL A N 1
ATOM 1285 C CA . VAL A 1 178 ? -8.980 15.371 -22.061 1.00 39.09 178 VAL A CA 1
ATOM 1286 C C . VAL A 1 178 ? -8.181 16.664 -22.255 1.00 39.09 178 VAL A C 1
ATOM 1288 O O . VAL A 1 178 ? -6.971 16.649 -22.039 1.00 39.09 178 VAL A O 1
ATOM 1291 N N . PRO A 1 179 ? -8.792 17.790 -22.674 1.00 39.28 179 PRO A N 1
ATOM 1292 C CA . PRO A 1 179 ? -8.064 19.046 -22.807 1.00 39.28 179 PRO A CA 1
ATOM 1293 C C . PRO A 1 179 ? -7.413 19.390 -21.466 1.00 39.28 179 PRO A C 1
ATOM 1295 O O . PRO A 1 179 ? -8.097 19.586 -20.462 1.00 39.28 179 PRO A O 1
ATOM 1298 N N . SER A 1 180 ? -6.081 19.403 -21.446 1.00 41.28 180 SER A N 1
ATOM 1299 C CA . SER A 1 180 ? -5.291 19.575 -20.233 1.00 41.28 180 SER A CA 1
ATOM 1300 C C . SER A 1 180 ? -5.642 20.904 -19.560 1.00 41.28 180 SER A C 1
ATOM 1302 O O . SER A 1 180 ? -5.290 21.973 -20.069 1.00 41.28 180 SER A O 1
ATOM 1304 N N . ILE A 1 181 ? -6.302 20.851 -18.404 1.00 38.06 181 ILE A N 1
ATOM 1305 C CA . ILE A 1 181 ? -6.364 21.988 -17.487 1.00 38.06 181 ILE A CA 1
ATOM 1306 C C . ILE A 1 181 ? -4.947 22.141 -16.933 1.00 38.06 181 ILE A C 1
ATOM 1308 O O . ILE A 1 181 ? -4.470 21.300 -16.172 1.00 38.06 181 ILE A O 1
ATOM 1312 N N . ARG A 1 182 ? -4.234 23.180 -17.380 1.00 32.81 182 ARG A N 1
ATOM 1313 C CA . ARG A 1 182 ? -2.904 23.516 -16.863 1.00 32.81 182 ARG A CA 1
ATOM 1314 C C . ARG A 1 182 ? -3.048 23.937 -15.404 1.00 32.81 182 ARG A C 1
ATOM 1316 O O . ARG A 1 182 ? -3.429 25.071 -15.126 1.00 32.81 182 ARG A O 1
ATOM 1323 N N . PHE A 1 183 ? -2.722 23.045 -14.480 1.00 34.34 183 PHE A N 1
ATOM 1324 C CA . PHE A 1 183 ? -2.435 23.446 -13.110 1.00 34.34 183 PHE A CA 1
ATOM 1325 C C . PHE A 1 183 ? -1.044 24.079 -13.095 1.00 34.34 183 PHE A C 1
ATOM 1327 O O . PHE A 1 183 ? -0.076 23.482 -13.567 1.00 34.34 183 PHE A O 1
ATOM 1334 N N . GLY A 1 184 ? -0.965 25.325 -12.624 1.00 30.38 184 GLY A N 1
ATOM 1335 C CA . GLY A 1 184 ? 0.304 26.018 -12.443 1.00 30.38 184 GLY A CA 1
ATOM 1336 C C . GLY A 1 184 ? 1.213 25.181 -11.550 1.00 30.38 184 GLY A C 1
ATOM 1337 O O . GLY A 1 184 ? 0.818 24.786 -10.456 1.00 30.38 184 GLY A O 1
ATOM 1338 N N . THR A 1 185 ? 2.415 24.890 -12.033 1.00 37.72 185 THR A N 1
ATOM 1339 C CA . THR A 1 185 ? 3.475 24.235 -11.270 1.00 37.72 185 THR A CA 1
ATOM 1340 C C . THR A 1 185 ? 3.926 25.175 -10.153 1.00 37.72 185 THR A C 1
ATOM 1342 O O . THR A 1 185 ? 4.867 25.948 -10.319 1.00 37.72 185 THR A O 1
ATOM 1345 N N . GLY A 1 186 ? 3.222 25.151 -9.022 1.00 34.97 186 GLY A N 1
ATOM 1346 C CA . GLY A 1 186 ? 3.774 25.618 -7.758 1.00 34.97 186 GLY A CA 1
ATOM 1347 C C . GLY A 1 186 ? 4.967 24.730 -7.416 1.00 34.97 186 GLY A C 1
ATOM 1348 O O . GLY A 1 186 ? 4.854 23.508 -7.470 1.00 34.97 186 GLY A O 1
ATOM 1349 N N . ASN A 1 187 ? 6.117 25.351 -7.160 1.00 39.94 187 ASN A N 1
ATOM 1350 C CA . ASN A 1 187 ? 7.403 24.704 -6.902 1.00 39.94 187 ASN A CA 1
ATOM 1351 C C . ASN A 1 187 ? 7.285 23.564 -5.872 1.00 39.94 187 ASN A C 1
ATOM 1353 O O . ASN A 1 187 ? 7.268 23.812 -4.672 1.00 39.94 187 ASN A O 1
ATOM 1357 N N . LEU A 1 188 ? 7.248 22.318 -6.350 1.00 40.56 188 LEU A N 1
ATOM 1358 C CA . LEU A 1 188 ? 7.256 21.096 -5.532 1.00 40.56 188 LEU A CA 1
ATOM 1359 C C . LEU A 1 188 ? 8.667 20.678 -5.083 1.00 40.56 188 LEU A C 1
ATOM 1361 O O . LEU A 1 188 ? 8.829 19.649 -4.441 1.00 40.56 188 LEU A O 1
ATOM 1365 N N . PHE A 1 189 ? 9.680 21.491 -5.382 1.00 35.62 189 PHE A N 1
ATOM 1366 C CA . PHE A 1 189 ? 11.036 21.316 -4.877 1.00 35.62 189 PHE A CA 1
ATOM 1367 C C . PHE A 1 189 ? 11.510 22.645 -4.277 1.00 35.62 189 PHE A C 1
ATOM 1369 O O . PHE A 1 189 ? 11.763 23.588 -5.036 1.00 35.62 189 PHE A O 1
ATOM 1376 N N . PRO A 1 190 ? 11.619 22.782 -2.942 1.00 36.59 190 PRO A N 1
ATOM 1377 C CA . PRO A 1 190 ? 12.411 23.866 -2.383 1.00 36.59 190 PRO A CA 1
ATOM 1378 C C . PRO A 1 190 ? 13.849 23.710 -2.892 1.00 36.59 190 PRO A C 1
ATOM 1380 O O . PRO A 1 190 ? 14.405 22.611 -2.896 1.00 36.59 190 PRO A O 1
ATOM 1383 N N . LYS A 1 191 ? 14.432 24.810 -3.379 1.00 32.78 191 LYS A N 1
ATOM 1384 C CA . LYS A 1 191 ? 15.842 24.864 -3.774 1.00 32.78 191 LYS A CA 1
ATOM 1385 C C . LYS A 1 191 ? 16.689 24.352 -2.605 1.00 32.78 191 LYS A C 1
ATOM 1387 O O . LYS A 1 191 ? 16.684 24.959 -1.539 1.00 32.78 191 LYS A O 1
ATOM 1392 N N . LEU A 1 192 ? 17.419 23.262 -2.819 1.00 36.59 192 LEU A N 1
ATOM 1393 C CA . LEU A 1 192 ? 18.553 22.894 -1.978 1.00 36.59 192 LEU A CA 1
ATOM 1394 C C . LEU A 1 192 ? 19.632 23.960 -2.197 1.00 36.59 192 LEU A C 1
ATOM 1396 O O . LEU A 1 192 ? 20.413 23.883 -3.143 1.00 36.59 192 LEU A O 1
ATOM 1400 N N . GLU A 1 193 ? 19.626 25.004 -1.372 1.00 32.69 193 GLU A N 1
ATOM 1401 C CA . GLU A 1 193 ? 20.744 25.936 -1.300 1.00 32.69 193 GLU A CA 1
ATOM 1402 C C . GLU A 1 193 ? 21.915 25.214 -0.631 1.00 32.69 193 GLU A C 1
ATOM 1404 O O . GLU A 1 193 ? 21.910 24.928 0.565 1.00 32.69 193 GLU A O 1
ATOM 1409 N N . SER A 1 194 ? 22.918 24.868 -1.434 1.00 36.50 194 SER A N 1
ATOM 1410 C CA . SER A 1 194 ? 24.198 24.372 -0.952 1.00 36.50 194 SER A CA 1
ATOM 1411 C C . SER A 1 194 ? 24.929 25.508 -0.235 1.00 36.50 194 SER A C 1
ATOM 1413 O O . SER A 1 194 ? 25.576 26.339 -0.873 1.00 36.50 194 SER A O 1
ATOM 1415 N N . THR A 1 195 ? 24.852 25.561 1.091 1.00 36.88 195 THR A N 1
ATOM 1416 C CA . THR A 1 195 ? 25.779 26.372 1.884 1.00 36.88 195 THR A CA 1
ATOM 1417 C C . THR A 1 195 ? 27.140 25.682 1.887 1.00 36.88 195 THR A C 1
ATOM 1419 O O . THR A 1 195 ? 27.376 24.753 2.660 1.00 36.88 195 THR A O 1
ATOM 1422 N N . SER A 1 196 ? 28.042 26.109 1.000 1.00 40.09 196 SER A N 1
ATOM 1423 C CA . SER A 1 196 ? 29.457 25.759 1.103 1.00 40.09 196 SER A CA 1
ATOM 1424 C C . SER A 1 196 ? 30.059 26.503 2.296 1.00 40.09 196 SER A C 1
ATOM 1426 O O . SER A 1 196 ? 30.210 27.723 2.264 1.00 40.09 196 SER A O 1
ATOM 1428 N N . HIS A 1 197 ? 30.419 25.773 3.348 1.00 48.22 197 HIS A N 1
ATOM 1429 C CA . HIS A 1 197 ? 31.373 26.262 4.336 1.00 48.22 197 HIS A CA 1
ATOM 1430 C C . HIS A 1 197 ? 32.781 26.185 3.740 1.00 48.22 197 HIS A C 1
ATOM 1432 O O . HIS A 1 197 ? 33.447 25.158 3.821 1.00 48.22 197 HIS A O 1
ATOM 1438 N N . ALA A 1 198 ? 33.217 27.290 3.149 1.00 46.59 198 ALA A N 1
ATOM 1439 C CA . ALA A 1 198 ? 34.618 27.595 2.919 1.00 46.59 198 ALA A CA 1
ATOM 1440 C C . ALA A 1 198 ? 34.801 29.075 3.261 1.00 46.59 198 ALA A C 1
ATOM 1442 O O . ALA A 1 198 ? 34.310 29.927 2.533 1.00 46.59 198 ALA A O 1
ATOM 1443 N N . ASP A 1 199 ? 35.325 29.324 4.462 1.00 39.34 199 ASP A N 1
ATOM 1444 C CA . ASP A 1 199 ? 36.243 30.421 4.805 1.00 39.34 199 ASP A CA 1
ATOM 1445 C C . ASP A 1 199 ? 36.349 30.512 6.334 1.00 39.34 199 ASP A C 1
ATOM 1447 O O . ASP A 1 199 ? 35.664 31.266 7.026 1.00 39.34 199 ASP A O 1
ATOM 1451 N N . ARG A 1 200 ? 37.226 29.665 6.876 1.00 46.44 200 ARG A N 1
ATOM 1452 C CA . ARG A 1 200 ? 38.076 30.034 8.005 1.00 46.44 200 ARG A CA 1
ATOM 1453 C C . ARG A 1 200 ? 39.463 30.181 7.401 1.00 46.44 200 ARG A C 1
ATOM 1455 O O . ARG A 1 200 ? 39.977 29.177 6.926 1.00 46.44 200 ARG A O 1
ATOM 1462 N N . ASP A 1 201 ? 39.952 31.415 7.329 1.00 54.84 201 ASP A N 1
ATOM 1463 C CA . ASP A 1 201 ? 41.351 31.820 7.538 1.00 54.84 201 ASP A CA 1
ATOM 1464 C C . ASP A 1 201 ? 41.573 33.240 6.982 1.00 54.84 201 ASP A C 1
ATOM 1466 O O . ASP A 1 201 ? 41.818 33.414 5.790 1.00 54.84 201 ASP A O 1
ATOM 1470 N N . ALA A 1 202 ? 41.453 34.244 7.864 1.00 50.50 202 ALA A N 1
ATOM 1471 C CA . ALA A 1 202 ? 42.219 35.504 7.923 1.00 50.50 202 ALA A CA 1
ATOM 1472 C C . ALA A 1 202 ? 41.689 36.385 9.067 1.00 50.50 202 ALA A C 1
ATOM 1474 O O . ALA A 1 202 ? 40.483 36.722 9.047 1.00 50.50 202 ALA A O 1
#

Foldseek 3Di:
DPPDPPDAFDDLVRQLVQVQVQDVVQAPPKKKAFDWPPPDPPAPQCRIDGRRHHSVSVVVSSVSNVVRPDPPIGGRDMDMHHHDPFFDWDWDWDQDPVQGIKIWIFGPDPPVVTPVLIDIDRPDDDLVVQLVSLVSSVVPDPRDDPPPDDPVNSNVSSVVNNVRRVVRVVVSVVVVVPPDPDDPPDPPDDDPDPPDPDDDDD